Protein AF-0000000066641931 (afdb_homodimer)

Nearest PDB structures (foldseek):
  4ci8-assembly1_A  TM=5.176E-01  e=1.962E-10  Homo sapiens
  1gxr-assembly1_A  TM=7.920E-01  e=5.252E-05  Homo sapiens
  8evl-assembly3_C  TM=8.093E-01  e=8.143E-05  Schizosaccharomyces pombe
  5mwj-assembly1_B  TM=7.784E-01  e=2.575E-04  Homo sapiens
  8ro1-assembly1_E  TM=7.224E-01  e=3.386E-04  Caenorhabditis elegans

Radius of gyration: 16.1 Å; Cα contacts (8 Å, |Δi|>4): 721; chains: 2; bounding box: 39×44×34 Å

Organism: Homo sapiens (NCBI:txid9606)

Sequence (242 aa):
MLCAVDESNDHMLSVWDWAKETKVVDVKVPEDFGPVRTVAEGHGDTLYVGTTRNSILQGSVHTGFSLLVQGHVEELWGLATHPSRAQFVTCGQDKLVHLWSSDSHQPLWSRIIEDPARSAGMLCAVDESNDHMLSVWDWAKETKVVDVKVPEDFGPVRTVAEGHGDTLYVGTTRNSILQGSVHTGFSLLVQGHVEELWGLATHPSRAQFVTCGQDKLVHLWSSDSHQPLWSRIIEDPARSAG

Structure (mmCIF, N/CA/C/O backbone):
data_AF-0000000066641931-model_v1
#
loop_
_entity.id
_entity.type
_entity.pdbx_description
1 polymer 'EMAP like 2'
#
loop_
_atom_site.group_PDB
_atom_site.id
_atom_site.type_symbol
_atom_site.label_atom_id
_atom_site.label_alt_id
_atom_site.label_comp_id
_atom_site.label_asym_id
_atom_site.label_entity_id
_atom_site.label_seq_id
_atom_site.pdbx_PDB_ins_code
_atom_site.Cartn_x
_atom_site.Cartn_y
_atom_site.Cartn_z
_atom_site.occupancy
_atom_site.B_iso_or_equiv
_atom_site.auth_seq_id
_atom_site.auth_comp_id
_atom_site.auth_asym_id
_atom_site.auth_atom_id
_atom_site.pdbx_PDB_model_num
ATOM 1 N N . MET A 1 1 ? 4.902 11.086 -7.953 1 54.12 1 MET A N 1
ATOM 2 C CA . MET A 1 1 ? 5.566 11.227 -6.664 1 54.12 1 MET A CA 1
ATOM 3 C C . MET A 1 1 ? 5.41 9.961 -5.828 1 54.12 1 MET A C 1
ATOM 5 O O . MET A 1 1 ? 4.383 9.289 -5.902 1 54.12 1 MET A O 1
ATOM 9 N N . LEU A 1 2 ? 6.574 9.375 -5.371 1 63.22 2 LEU A N 1
ATOM 10 C CA . LEU A 1 2 ? 6.605 8.227 -4.477 1 63.22 2 LEU A CA 1
ATOM 11 C C . LEU A 1 2 ? 6.613 8.672 -3.018 1 63.22 2 LEU A C 1
ATOM 13 O O . LEU A 1 2 ? 7.242 9.672 -2.672 1 63.22 2 LEU A O 1
ATOM 17 N N . CYS A 1 3 ? 5.711 8.07 -2.254 1 67.62 3 CYS A N 1
ATOM 18 C CA . CYS A 1 3 ? 5.734 8.398 -0.831 1 67.62 3 CYS A CA 1
ATOM 19 C C . CYS A 1 3 ? 6.051 7.164 0.005 1 67.62 3 CYS A C 1
ATOM 21 O O . CYS A 1 3 ? 5.609 6.059 -0.316 1 67.62 3 CYS A O 1
ATOM 23 N N . ALA A 1 4 ? 7 7.27 0.822 1 72.06 4 ALA A N 1
ATOM 24 C CA . ALA A 1 4 ? 7.277 6.234 1.813 1 72.06 4 ALA A CA 1
ATOM 25 C C . ALA A 1 4 ? 7.082 6.762 3.23 1 72.06 4 ALA A C 1
ATOM 27 O O . ALA A 1 4 ? 7.277 7.953 3.486 1 72.06 4 ALA A O 1
ATOM 28 N N . VAL A 1 5 ? 6.547 5.965 4.082 1 70.56 5 VAL A N 1
ATOM 29 C CA . VAL A 1 5 ? 6.32 6.328 5.48 1 70.56 5 VAL A CA 1
ATOM 30 C C . VAL A 1 5 ? 7.395 5.688 6.359 1 70.56 5 VAL A C 1
ATOM 32 O O . VAL A 1 5 ? 7.676 4.492 6.23 1 70.56 5 VAL A O 1
ATOM 35 N N . ASP A 1 6 ? 8.086 6.594 7.074 1 64.44 6 ASP A N 1
ATOM 36 C CA . ASP A 1 6 ? 9.078 6.156 8.055 1 64.44 6 ASP A CA 1
ATOM 37 C C . ASP A 1 6 ? 8.43 5.867 9.406 1 64.44 6 ASP A C 1
ATOM 39 O O . ASP A 1 6 ? 7.453 6.516 9.781 1 64.44 6 ASP A O 1
ATOM 43 N N . GLU A 1 7 ? 8.602 4.605 9.859 1 58.78 7 GLU A N 1
ATOM 44 C CA . GLU A 1 7 ? 8.062 4.207 11.156 1 58.78 7 GLU A CA 1
ATOM 45 C C . GLU A 1 7 ? 8.641 5.059 12.281 1 58.78 7 GLU A C 1
ATOM 47 O O . GLU A 1 7 ? 8.312 4.859 13.453 1 58.78 7 GLU A O 1
ATOM 52 N N . SER A 1 8 ? 9.594 5.773 11.914 1 56.16 8 SER A N 1
ATOM 53 C CA . SER A 1 8 ? 9.969 6.539 13.094 1 56.16 8 SER A CA 1
ATOM 54 C C . SER A 1 8 ? 8.766 7.266 13.688 1 56.16 8 SER A C 1
ATOM 56 O O . SER A 1 8 ? 7.715 7.363 13.047 1 56.16 8 SER A O 1
ATOM 58 N N . ASN A 1 9 ? 8.711 7.422 15.039 1 55.75 9 ASN A N 1
ATOM 59 C CA . ASN A 1 9 ? 7.73 7.926 15.992 1 55.75 9 ASN A CA 1
ATOM 60 C C . ASN A 1 9 ? 6.902 9.062 15.398 1 55.75 9 ASN A C 1
ATOM 62 O O . ASN A 1 9 ? 5.996 9.578 16.047 1 55.75 9 ASN A O 1
ATOM 66 N N . ASP A 1 10 ? 7.004 9.742 14.297 1 61.69 10 ASP A N 1
ATOM 67 C CA . ASP A 1 10 ? 6.648 11.133 14.562 1 61.69 10 ASP A CA 1
ATOM 68 C C . ASP A 1 10 ? 5.711 11.68 13.492 1 61.69 10 ASP A C 1
ATOM 70 O O . ASP A 1 10 ? 5.395 12.867 13.477 1 61.69 10 ASP A O 1
ATOM 74 N N . HIS A 1 11 ? 5.07 10.938 12.672 1 78.81 11 HIS A N 1
ATOM 75 C CA . HIS A 1 11 ? 4.102 11.727 11.93 1 78.81 11 HIS A CA 1
ATOM 76 C C . HIS A 1 11 ? 4.719 12.305 10.656 1 78.81 11 HIS A C 1
ATOM 78 O O . HIS A 1 11 ? 4.305 13.367 10.18 1 78.81 11 HIS A O 1
ATOM 84 N N . MET A 1 12 ? 5.785 11.477 10.273 1 82.44 12 MET A N 1
ATOM 85 C CA . MET A 1 12 ? 6.496 12.023 9.125 1 82.44 12 MET A CA 1
ATOM 86 C C . MET A 1 12 ? 6.266 11.164 7.883 1 82.44 12 MET A C 1
ATOM 88 O O . MET A 1 12 ? 6.254 9.93 7.969 1 82.44 12 MET A O 1
ATOM 92 N N . LEU A 1 13 ? 6.098 11.844 6.801 1 86.25 13 LEU A N 1
ATOM 93 C CA . LEU A 1 13 ? 6.023 11.266 5.461 1 86.25 13 LEU A CA 1
ATOM 94 C C . LEU A 1 13 ? 7.184 11.75 4.594 1 86.25 13 LEU A C 1
ATOM 96 O O . LEU A 1 13 ? 7.426 12.953 4.492 1 86.25 13 LEU A O 1
ATOM 100 N N . SER A 1 14 ? 7.918 10.805 4.109 1 86 14 SER A N 1
ATOM 101 C CA . SER A 1 14 ? 8.969 11.156 3.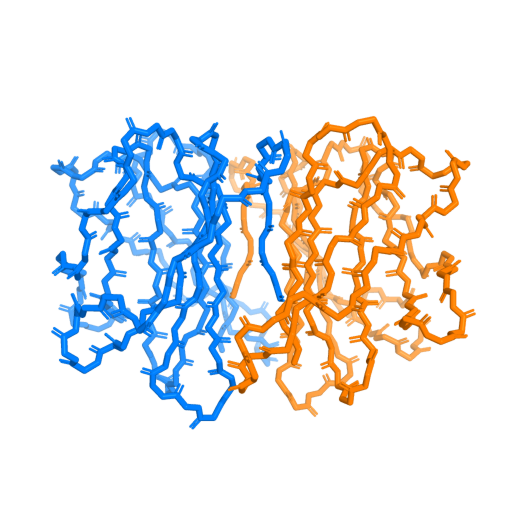16 1 86 14 SER A CA 1
ATOM 102 C C . SER A 1 14 ? 8.469 11.07 1.723 1 86 14 SER A C 1
ATOM 104 O O . SER A 1 14 ? 8 10.023 1.28 1 86 14 SER A O 1
ATOM 106 N N . VAL A 1 15 ? 8.57 12.164 0.999 1 84.31 15 VAL A N 1
ATOM 107 C CA . VAL A 1 15 ? 8.109 12.242 -0.383 1 84.31 15 VAL A CA 1
ATOM 108 C C . VAL A 1 15 ? 9.305 12.32 -1.326 1 84.31 15 VAL A C 1
ATOM 110 O O . VAL A 1 15 ? 10.211 13.125 -1.123 1 84.31 15 VAL A O 1
ATOM 113 N N . TRP 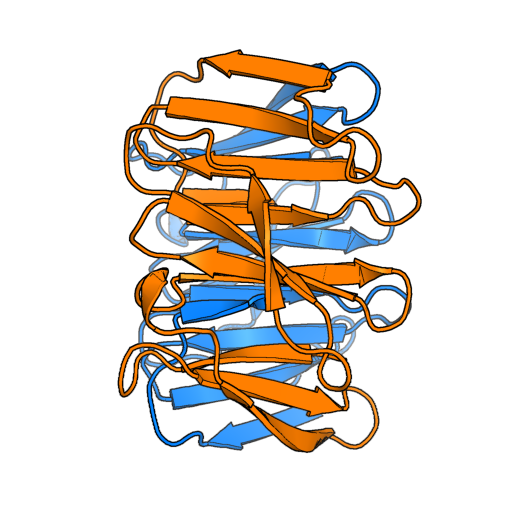A 1 16 ? 9.211 11.43 -2.281 1 82.25 16 TRP A N 1
ATOM 114 C CA . TRP A 1 16 ? 10.305 11.312 -3.234 1 82.25 16 TRP A CA 1
ATOM 115 C C . TRP A 1 16 ? 9.82 11.547 -4.66 1 82.25 16 TRP A C 1
ATOM 117 O O . TRP A 1 16 ? 8.688 11.203 -5 1 82.25 16 TRP A O 1
ATOM 127 N N . ASP A 1 17 ? 10.703 12.203 -5.445 1 77.25 17 ASP A N 1
ATOM 128 C CA . ASP A 1 17 ? 10.453 12.328 -6.879 1 77.25 17 ASP A CA 1
ATOM 129 C C . ASP A 1 17 ? 10.883 11.062 -7.621 1 77.25 17 ASP A C 1
ATOM 131 O O . ASP A 1 17 ? 12.07 10.727 -7.645 1 77.25 17 ASP A O 1
ATOM 135 N N . TRP A 1 18 ? 9.898 10.352 -8.242 1 72.69 18 TRP A N 1
ATOM 136 C CA . TRP A 1 18 ? 10.188 9.109 -8.953 1 72.69 18 TRP A CA 1
ATOM 137 C C . TRP A 1 18 ? 11.258 9.336 -10.023 1 72.69 18 TRP A C 1
ATOM 139 O O . TRP A 1 18 ? 12.125 8.484 -10.219 1 72.69 18 TRP A O 1
ATOM 149 N N . ALA A 1 19 ? 11.125 10.445 -10.648 1 70.38 19 ALA A N 1
ATOM 150 C CA . ALA A 1 19 ? 11.977 10.711 -11.805 1 70.38 19 ALA A CA 1
ATOM 151 C C . ALA A 1 19 ? 13.367 11.148 -11.367 1 70.38 19 ALA A C 1
ATOM 153 O O . ALA A 1 19 ? 14.367 10.742 -11.961 1 70.38 19 ALA A O 1
ATOM 154 N N . LYS A 1 20 ? 13.461 12.016 -10.328 1 72.12 20 LYS A N 1
ATOM 155 C CA . LYS A 1 20 ? 14.742 12.594 -9.945 1 72.12 20 LYS A CA 1
ATOM 156 C C . LYS A 1 20 ? 15.461 11.719 -8.93 1 72.12 20 LYS A C 1
ATOM 158 O O . LYS A 1 20 ? 16.641 11.93 -8.648 1 72.12 20 LYS A O 1
ATOM 163 N N . GLU A 1 21 ? 14.766 10.734 -8.523 1 67.56 21 GLU A N 1
ATOM 164 C CA . GLU A 1 21 ? 15.359 9.773 -7.594 1 67.56 21 GLU A CA 1
ATOM 165 C C . GLU A 1 21 ? 15.852 10.461 -6.324 1 67.56 21 GLU A C 1
ATOM 167 O O . GLU A 1 21 ? 16.906 10.125 -5.801 1 67.56 21 GLU A O 1
ATOM 172 N N . THR A 1 22 ? 15.297 11.57 -6.027 1 71.94 22 THR A N 1
ATOM 173 C CA . THR A 1 22 ? 15.672 12.32 -4.832 1 71.94 22 THR A CA 1
ATOM 174 C C . THR A 1 22 ? 14.461 12.578 -3.943 1 71.94 22 THR A C 1
ATOM 176 O O . THR A 1 22 ? 13.336 12.664 -4.434 1 71.94 22 THR A O 1
ATOM 179 N N . LYS A 1 23 ? 14.891 12.508 -2.654 1 75.62 23 LYS A N 1
ATOM 180 C CA . LYS A 1 23 ? 13.859 12.945 -1.71 1 75.62 23 LYS A CA 1
ATOM 181 C C . LYS A 1 23 ? 13.484 14.406 -1.946 1 75.62 23 LYS A C 1
ATOM 183 O O . LYS A 1 23 ? 14.359 15.266 -2.098 1 75.62 23 LYS A O 1
ATOM 188 N N . VAL A 1 24 ? 12.242 14.578 -2.082 1 73.5 24 VAL A N 1
ATOM 189 C CA . VAL A 1 24 ? 11.75 15.938 -2.307 1 73.5 24 VAL A CA 1
ATOM 190 C C . VAL A 1 24 ? 11.57 16.641 -0.966 1 73.5 24 VAL A C 1
ATOM 192 O O . VAL A 1 24 ? 12.109 17.734 -0.751 1 73.5 24 VAL A O 1
ATOM 195 N N . VAL A 1 25 ? 10.836 16 -0.068 1 81.06 25 VAL A N 1
ATOM 196 C CA . VAL A 1 25 ? 10.531 16.688 1.185 1 81.06 25 VAL A CA 1
ATOM 197 C C . VAL A 1 25 ? 10.031 15.672 2.215 1 81.06 25 VAL A C 1
ATOM 199 O O . VAL A 1 25 ? 9.555 14.594 1.855 1 81.06 25 VAL A O 1
ATOM 202 N N . ASP A 1 26 ? 10.203 16.062 3.516 1 84.88 26 ASP A N 1
ATOM 203 C CA . ASP A 1 26 ? 9.477 15.422 4.605 1 84.88 26 ASP A CA 1
ATOM 204 C C . ASP A 1 26 ? 8.258 16.25 5.012 1 84.88 26 ASP A C 1
ATOM 206 O O . ASP A 1 26 ? 8.359 17.469 5.184 1 84.88 26 ASP A O 1
ATOM 210 N N . VAL A 1 27 ? 7.211 15.555 5.07 1 85.75 27 VAL A N 1
ATOM 211 C CA . VAL A 1 27 ? 5.98 16.25 5.441 1 85.75 27 VAL A CA 1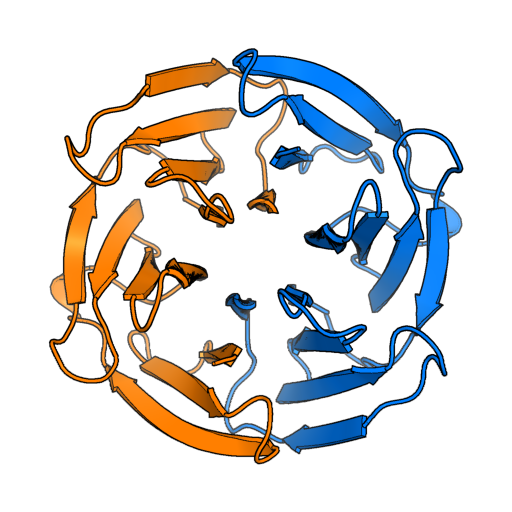
ATOM 212 C C . VAL A 1 27 ? 5.48 15.727 6.789 1 85.75 27 VAL A C 1
ATOM 214 O O . VAL A 1 27 ? 5.492 14.516 7.039 1 85.75 27 VAL A O 1
ATOM 217 N N . LYS A 1 28 ? 5.039 16.656 7.578 1 85.44 28 LYS A N 1
ATOM 218 C CA . LYS A 1 28 ? 4.473 16.281 8.875 1 85.44 28 LYS A CA 1
ATOM 219 C C . LYS A 1 28 ? 2.961 16.094 8.773 1 85.44 28 LYS A C 1
ATOM 221 O O . LYS A 1 28 ? 2.264 16.938 8.195 1 85.44 28 LYS A O 1
ATOM 226 N N . VAL A 1 29 ? 2.516 15.016 9.289 1 89 29 VAL A N 1
ATOM 227 C CA . VAL A 1 29 ? 1.085 14.781 9.445 1 89 29 VAL A CA 1
ATOM 228 C C . VAL A 1 29 ? 0.64 15.211 10.844 1 89 29 VAL A C 1
ATOM 230 O O . VAL A 1 29 ? 1.359 15.008 11.82 1 89 29 VAL A O 1
ATOM 233 N N . PRO A 1 30 ? -0.53 15.906 10.906 1 89.62 30 PRO A N 1
ATOM 234 C CA . PRO A 1 30 ? -0.979 16.391 12.219 1 89.62 30 PRO A CA 1
ATOM 235 C C . PRO A 1 30 ? -0.968 15.289 13.273 1 89.62 30 PRO A C 1
ATOM 237 O O . PRO A 1 30 ? -1.466 14.188 13.031 1 89.62 30 PRO A O 1
ATOM 240 N N . GLU A 1 31 ? -0.49 15.617 14.422 1 88.5 31 GLU A N 1
ATOM 241 C CA . GLU A 1 31 ? -0.256 14.656 15.492 1 88.5 31 GLU A CA 1
ATOM 242 C C . GLU A 1 31 ? -1.571 14.125 16.062 1 88.5 31 GLU A C 1
ATOM 244 O O . GLU A 1 31 ? -1.624 13.008 16.578 1 88.5 31 GLU A O 1
ATOM 249 N N . ASP A 1 32 ? -2.551 14.953 15.906 1 91.38 32 ASP A N 1
ATOM 250 C CA . ASP A 1 32 ? -3.832 14.617 16.516 1 91.38 32 ASP A CA 1
ATOM 251 C C . ASP A 1 32 ? -4.391 13.32 15.93 1 91.38 32 ASP A C 1
ATOM 253 O O . ASP A 1 32 ? -5.246 12.672 16.531 1 91.38 32 ASP A O 1
ATOM 257 N N . PHE A 1 33 ? -3.816 12.891 14.805 1 91 33 PHE A N 1
ATOM 258 C CA . PHE A 1 33 ? -4.406 11.742 14.133 1 91 33 PHE A CA 1
ATOM 259 C C . PHE A 1 33 ? -3.557 10.492 14.359 1 91 33 PHE A C 1
ATOM 261 O O . PHE A 1 33 ? -3.887 9.414 13.859 1 91 33 PHE A O 1
ATOM 268 N N . GLY A 1 34 ? -2.479 10.648 15.117 1 89.19 34 GLY A N 1
ATOM 269 C CA . GLY A 1 34 ? -1.605 9.523 15.391 1 89.19 34 GLY A CA 1
ATOM 270 C C . GLY A 1 34 ? -0.574 9.289 14.297 1 89.19 34 GLY A C 1
ATOM 271 O O . GLY A 1 34 ? -0.561 9.992 13.289 1 89.19 34 GLY A O 1
ATOM 272 N N . PRO A 1 35 ? 0.328 8.352 14.5 1 90.06 35 PRO A N 1
ATOM 273 C CA . PRO A 1 35 ? 1.386 8.047 13.531 1 90.06 35 PRO A CA 1
ATOM 274 C C . PRO A 1 35 ? 0.836 7.586 12.188 1 90.06 35 PRO A C 1
ATOM 276 O O . PRO A 1 35 ? -0.267 7.039 12.117 1 90.06 35 PRO A O 1
ATOM 279 N N . VAL A 1 36 ? 1.661 7.797 11.164 1 91.81 36 VAL A N 1
ATOM 280 C CA . VAL A 1 36 ? 1.331 7.348 9.812 1 91.81 36 VAL A CA 1
ATOM 281 C C . VAL A 1 36 ? 1.515 5.836 9.711 1 91.81 36 VAL A C 1
ATOM 283 O O . VAL A 1 36 ? 2.533 5.297 10.148 1 91.81 36 VAL A O 1
ATOM 286 N N . ARG A 1 37 ? 0.551 5.129 9.141 1 90.69 37 ARG A N 1
ATOM 287 C CA . ARG A 1 37 ? 0.647 3.686 8.953 1 90.69 37 ARG A CA 1
ATOM 288 C C . ARG A 1 37 ? 0.706 3.332 7.469 1 90.69 37 ARG A C 1
ATOM 290 O O . ARG A 1 37 ? 1.432 2.418 7.07 1 90.69 37 ARG A O 1
ATOM 297 N N . THR A 1 38 ? -0.118 3.963 6.656 1 92.38 38 THR A N 1
ATOM 298 C CA . THR A 1 38 ? -0.189 3.656 5.23 1 92.38 38 THR A CA 1
ATOM 299 C C . THR A 1 38 ? -0.3 4.938 4.406 1 92.38 38 THR A C 1
ATOM 301 O O . THR A 1 38 ? -0.77 5.961 4.906 1 92.38 38 THR A O 1
ATOM 304 N N . VAL A 1 39 ? 0.153 4.828 3.15 1 93.25 39 VAL A N 1
ATOM 305 C CA . VAL A 1 39 ? 0.068 5.957 2.229 1 93.25 39 VAL A CA 1
ATOM 306 C C . VAL A 1 39 ? -0.327 5.461 0.839 1 93.25 39 VAL A C 1
ATOM 308 O O . VAL A 1 39 ? 0.001 4.332 0.46 1 93.25 39 VAL A O 1
ATOM 311 N N . ALA A 1 40 ? -1.021 6.254 0.145 1 93.06 40 ALA A N 1
ATOM 312 C CA . ALA A 1 40 ? -1.372 6.012 -1.252 1 93.06 40 ALA A CA 1
ATOM 313 C C . ALA A 1 40 ? -1.411 7.316 -2.041 1 93.06 40 ALA A C 1
ATOM 315 O O . ALA A 1 40 ? -1.891 8.336 -1.543 1 93.06 40 ALA A O 1
ATOM 316 N N . GLU A 1 41 ? -0.952 7.219 -3.234 1 91.12 41 GLU A N 1
ATOM 317 C CA . GLU A 1 41 ? -1.007 8.383 -4.113 1 91.12 41 GLU A CA 1
ATOM 318 C C . GLU A 1 41 ? -2.373 8.508 -4.781 1 91.12 41 GLU A C 1
ATOM 320 O O . GLU A 1 41 ? -2.949 7.508 -5.223 1 91.12 41 GLU A O 1
ATOM 325 N N . GLY A 1 42 ? -2.818 9.742 -4.773 1 90.88 42 GLY A N 1
ATOM 326 C CA . GLY A 1 42 ? -4.027 10.055 -5.516 1 90.88 42 GLY A CA 1
ATOM 327 C C . GLY A 1 42 ? -3.758 10.742 -6.84 1 90.88 42 GLY A C 1
ATOM 328 O O . GLY A 1 42 ? -2.719 10.516 -7.465 1 90.88 42 GLY A O 1
ATOM 329 N N . HIS A 1 43 ? -4.699 11.43 -7.336 1 88.12 43 HIS A N 1
ATOM 330 C CA . HIS A 1 43 ? -4.551 12.164 -8.586 1 88.12 43 HIS A CA 1
ATOM 331 C C . HIS A 1 43 ? -3.777 13.461 -8.375 1 88.12 43 HIS A C 1
ATOM 333 O O . HIS A 1 43 ? -3.93 14.117 -7.348 1 88.12 43 HIS A O 1
ATOM 339 N N . GLY A 1 44 ? -2.992 13.773 -9.43 1 86.06 44 GLY A N 1
ATOM 340 C CA . GLY A 1 44 ? -2.203 14.992 -9.305 1 86.06 44 GLY A CA 1
ATOM 341 C C . GLY A 1 44 ? -1.226 14.953 -8.148 1 86.06 44 GLY A C 1
ATOM 342 O O . GLY A 1 44 ? -0.433 14.016 -8.023 1 86.06 44 GLY A O 1
ATOM 343 N N . ASP A 1 45 ? -1.381 15.977 -7.215 1 87 45 ASP A N 1
ATOM 344 C CA . ASP A 1 45 ? -0.457 16.062 -6.09 1 87 45 ASP A CA 1
ATOM 345 C C . ASP A 1 45 ? -1.119 15.578 -4.801 1 87 45 ASP A C 1
ATOM 347 O O . ASP A 1 45 ? -0.583 15.773 -3.709 1 87 45 ASP A O 1
ATOM 351 N N . THR A 1 46 ? -2.225 14.914 -4.957 1 92.06 46 THR A N 1
ATOM 352 C CA . THR A 1 46 ? -2.992 14.492 -3.789 1 92.06 46 THR A CA 1
ATOM 353 C C . THR A 1 46 ? -2.396 13.227 -3.18 1 92.06 46 THR A C 1
ATOM 355 O O . THR A 1 46 ? -1.998 12.312 -3.9 1 92.06 46 THR A O 1
ATOM 358 N N . LEU A 1 47 ? -2.314 13.203 -1.844 1 92.69 47 LEU A N 1
ATOM 359 C CA . LEU A 1 47 ? -1.88 12.047 -1.069 1 92.69 47 LEU A CA 1
ATOM 360 C C . LEU A 1 47 ? -2.941 11.641 -0.052 1 92.69 47 LEU A C 1
ATOM 362 O O . LEU A 1 47 ? -3.627 12.5 0.51 1 92.69 47 LEU A O 1
ATOM 366 N N . TYR A 1 48 ? -3.064 10.344 0.104 1 94.5 48 TYR A N 1
ATOM 367 C CA . TYR A 1 48 ? -3.896 9.781 1.164 1 94.5 48 TYR A CA 1
ATOM 368 C C . TYR A 1 48 ? -3.041 9.109 2.23 1 94.5 48 TYR A C 1
ATOM 370 O O . TYR A 1 48 ? -2.086 8.398 1.911 1 94.5 48 TYR A O 1
ATOM 378 N N . VAL A 1 49 ? -3.4 9.383 3.467 1 93.94 49 VAL A N 1
ATOM 379 C CA . VAL A 1 49 ? -2.637 8.836 4.582 1 93.94 49 VAL A CA 1
ATOM 380 C C . VAL A 1 49 ? -3.576 8.125 5.555 1 93.94 49 VAL A C 1
ATOM 382 O O . VAL A 1 49 ? -4.602 8.688 5.957 1 93.94 49 VAL A O 1
ATOM 385 N N . GLY A 1 50 ? -3.281 6.906 5.824 1 94.62 50 GLY A N 1
ATOM 386 C CA . GLY A 1 50 ? -3.916 6.203 6.926 1 94.62 50 GLY A CA 1
ATOM 387 C C . GLY A 1 50 ? -3.078 6.195 8.188 1 94.62 50 GLY A C 1
ATOM 388 O O . GLY A 1 50 ? -1.86 6.016 8.133 1 94.62 50 GLY A O 1
ATOM 389 N N . THR A 1 51 ? -3.762 6.398 9.328 1 93.25 51 THR A N 1
ATOM 390 C CA . THR A 1 51 ? -3.008 6.508 10.57 1 93.25 51 THR A CA 1
ATOM 391 C C . THR A 1 51 ? -3.354 5.359 11.516 1 93.25 51 THR A C 1
ATOM 393 O O . THR A 1 51 ? -4.262 4.574 11.234 1 93.25 51 THR A O 1
ATOM 396 N N . THR A 1 52 ? -2.621 5.262 12.648 1 91.81 52 THR A N 1
ATOM 397 C CA . THR A 1 52 ? -2.824 4.207 13.633 1 91.81 52 THR A CA 1
ATOM 398 C C . THR A 1 52 ? -4.09 4.465 14.453 1 91.81 52 THR A C 1
ATOM 400 O O . THR A 1 52 ? -4.562 3.582 15.172 1 91.81 52 THR A O 1
ATOM 403 N N . ARG A 1 53 ? -4.715 5.637 14.258 1 93 53 ARG A N 1
ATOM 404 C CA . ARG A 1 53 ? -5.984 5.934 14.914 1 93 53 ARG A CA 1
ATOM 405 C C . ARG A 1 53 ? -7.156 5.727 13.961 1 93 53 ARG A C 1
ATOM 407 O O . ARG A 1 53 ? -8.25 6.242 14.195 1 93 53 ARG A O 1
ATOM 414 N N . ASN A 1 54 ? -6.859 5.168 12.875 1 94.69 54 ASN A N 1
ATOM 415 C CA . ASN A 1 54 ? -7.84 4.75 11.883 1 94.69 54 ASN A CA 1
ATOM 416 C C . ASN A 1 54 ? -8.453 5.945 11.156 1 94.69 54 ASN A C 1
ATOM 418 O O . ASN A 1 54 ? -9.625 5.91 10.773 1 94.69 54 ASN A O 1
ATOM 422 N N . SER A 1 55 ? -7.664 7.008 11.047 1 95.44 55 SER A N 1
ATOM 423 C CA . SER A 1 55 ? -8.031 8.164 10.242 1 95.44 55 SER A CA 1
ATOM 424 C C . SER A 1 55 ? -7.477 8.047 8.828 1 95.44 55 SER A C 1
ATOM 426 O O . SER A 1 55 ? -6.348 7.594 8.633 1 95.44 55 SER A O 1
ATOM 428 N N . ILE A 1 56 ? -8.281 8.453 7.918 1 96.81 56 ILE A N 1
ATOM 429 C CA . ILE A 1 56 ? -7.797 8.672 6.559 1 96.81 56 ILE A CA 1
ATOM 430 C C . ILE A 1 56 ? -7.719 10.172 6.277 1 96.81 56 ILE A C 1
ATOM 432 O O . ILE A 1 56 ? -8.727 10.883 6.359 1 96.81 56 ILE A O 1
ATOM 436 N N . LEU A 1 57 ? -6.539 10.594 5.977 1 96.25 57 LEU A N 1
ATOM 437 C CA . LEU A 1 57 ? -6.281 12 5.684 1 96.25 57 LEU A CA 1
ATOM 438 C C . LEU A 1 57 ? -6.055 12.211 4.191 1 96.25 57 LEU A C 1
ATOM 440 O O . LEU A 1 57 ? -5.594 11.305 3.494 1 96.25 57 LEU A O 1
ATOM 444 N N . GLN A 1 58 ? -6.449 13.336 3.777 1 96.12 58 GLN A N 1
ATOM 445 C CA . GLN A 1 58 ? -6.156 13.781 2.42 1 96.12 58 GLN A CA 1
ATOM 446 C C . GLN A 1 58 ? -5.387 15.102 2.428 1 96.12 58 GLN A C 1
ATOM 448 O O . GLN A 1 58 ? -5.672 15.984 3.236 1 96.12 58 GLN A O 1
ATOM 453 N N . GLY A 1 59 ? -4.438 15.164 1.504 1 94.19 59 GLY A N 1
ATOM 454 C CA . GLY A 1 59 ? -3.652 16.391 1.404 1 94.19 59 GLY A CA 1
ATOM 455 C C . GLY A 1 59 ? -2.59 16.328 0.324 1 94.19 59 GLY A C 1
ATOM 456 O O . GLY A 1 59 ? -2.689 15.523 -0.609 1 94.19 59 GLY A O 1
ATOM 457 N N . SER A 1 60 ? -1.668 17.312 0.378 1 91.19 60 SER A N 1
ATOM 458 C CA . SER A 1 60 ? -0.494 17.391 -0.485 1 91.19 60 SER A CA 1
ATOM 459 C C . SER A 1 60 ? 0.716 17.922 0.271 1 91.19 60 SER A C 1
ATOM 461 O O . SER A 1 60 ? 0.598 18.344 1.425 1 91.19 60 SER A O 1
ATOM 463 N N . VAL A 1 61 ? 1.807 17.828 -0.409 1 85.69 61 VAL A N 1
ATOM 464 C CA . VAL A 1 61 ? 3.029 18.359 0.176 1 85.69 61 VAL A CA 1
ATOM 465 C C . VAL A 1 61 ? 2.883 19.875 0.388 1 85.69 61 VAL A C 1
ATOM 467 O O . VAL A 1 61 ? 3.502 20.438 1.289 1 85.69 61 VAL A O 1
ATOM 470 N N . HIS A 1 62 ? 1.893 20.5 -0.324 1 88.12 62 HIS A N 1
ATOM 471 C CA . HIS A 1 62 ? 1.792 21.953 -0.307 1 88.12 62 HIS A CA 1
ATOM 472 C C . HIS A 1 62 ? 0.635 22.406 0.573 1 88.12 62 HIS A C 1
ATOM 474 O O . HIS A 1 62 ? 0.664 23.516 1.111 1 88.12 62 HIS A O 1
ATOM 480 N N . THR A 1 63 ? -0.384 21.734 0.729 1 88.81 63 THR A N 1
ATOM 481 C CA . THR A 1 63 ? -1.602 22.234 1.362 1 88.81 63 THR A CA 1
ATOM 482 C C . THR A 1 63 ? -1.744 21.672 2.771 1 88.81 63 THR A C 1
ATOM 484 O O . THR A 1 63 ? -2.561 22.141 3.561 1 88.81 63 THR A O 1
ATOM 487 N N . GLY A 1 64 ? -0.952 20.641 3.109 1 90.31 64 GLY A N 1
ATOM 488 C CA . GLY A 1 64 ? -1.148 19.969 4.383 1 90.31 64 GLY A CA 1
ATOM 489 C C . GLY A 1 64 ? -2.209 18.875 4.324 1 90.31 64 GLY A C 1
ATOM 490 O O . GLY A 1 64 ? -2.791 18.625 3.266 1 90.31 64 GLY A O 1
ATOM 491 N N . PHE A 1 65 ? -2.463 18.266 5.555 1 94.31 65 PHE A N 1
ATOM 492 C CA . PHE A 1 65 ? -3.363 17.125 5.598 1 94.31 65 PHE A CA 1
ATOM 493 C C . PHE A 1 65 ? -4.559 17.406 6.5 1 94.31 65 PHE A C 1
ATOM 495 O O . PHE A 1 65 ? -4.414 18.031 7.555 1 94.31 65 PHE A O 1
ATOM 502 N N . SER A 1 66 ? -5.688 16.953 6.055 1 95.44 66 SER A N 1
ATOM 503 C CA . SER A 1 66 ? -6.922 17.078 6.824 1 95.44 66 SER A CA 1
ATOM 504 C C . SER A 1 66 ? -7.691 15.758 6.84 1 95.44 66 SER A C 1
ATOM 506 O O . SER A 1 66 ? -7.5 14.914 5.965 1 95.44 66 SER A O 1
ATOM 508 N N . LEU A 1 67 ? -8.547 15.656 7.75 1 96.38 67 LEU A N 1
ATOM 509 C CA . LEU A 1 67 ? -9.336 14.438 7.918 1 96.38 67 LEU A CA 1
ATOM 510 C C . LEU A 1 67 ? -10.328 14.273 6.777 1 96.38 67 LEU A C 1
ATOM 512 O O . LEU A 1 67 ? -11.094 15.195 6.473 1 96.38 67 LEU A O 1
ATOM 516 N N . LEU A 1 68 ? -10.273 13.172 6.156 1 96.38 68 LEU A N 1
ATOM 517 C CA . LEU A 1 68 ? -11.227 12.828 5.102 1 96.38 68 LEU A CA 1
ATOM 518 C C . LEU A 1 68 ? -12.328 11.922 5.633 1 96.38 68 LEU A C 1
ATOM 520 O O . LEU A 1 68 ? -13.516 12.219 5.465 1 96.38 68 LEU A O 1
ATOM 524 N N . VAL A 1 69 ? -11.898 10.773 6.215 1 95.62 69 VAL A N 1
ATOM 525 C CA . VAL A 1 69 ? -12.883 9.836 6.75 1 95.62 69 VAL A CA 1
ATOM 526 C C . VAL A 1 69 ? -12.289 9.102 7.957 1 95.62 69 VAL A C 1
ATOM 528 O O . VAL A 1 69 ? -11.07 8.93 8.047 1 95.62 69 VAL A O 1
ATOM 531 N N . GLN A 1 70 ? -13.164 8.758 8.906 1 91.88 70 GLN A N 1
ATOM 532 C CA . GLN A 1 70 ? -12.898 7.789 9.969 1 91.88 70 GLN A CA 1
ATOM 533 C C . GLN A 1 70 ? -13.953 6.684 9.969 1 91.88 70 GLN A C 1
ATOM 535 O O . GLN A 1 70 ? -15.086 6.898 10.391 1 91.88 70 GLN A O 1
ATOM 540 N N . GLY A 1 71 ? -13.602 5.551 9.422 1 85.31 71 GLY A N 1
ATOM 541 C CA . GLY A 1 71 ? -14.656 4.566 9.219 1 85.31 71 GLY A CA 1
ATOM 542 C C . GLY A 1 71 ? -14.328 3.211 9.812 1 85.31 71 GLY A C 1
ATOM 543 O O . GLY A 1 71 ? -15.203 2.355 9.945 1 85.31 71 GLY A O 1
ATOM 544 N N . HIS A 1 72 ? -13.141 2.893 10.117 1 93.44 72 HIS A N 1
ATOM 545 C CA . HIS A 1 72 ? -12.766 1.603 10.688 1 93.44 72 HIS A CA 1
ATOM 546 C C . HIS A 1 72 ? -12.812 1.636 12.211 1 93.44 72 HIS A C 1
ATOM 548 O O . HIS A 1 72 ? -12.484 2.654 12.828 1 93.44 72 HIS A O 1
ATOM 554 N N . VAL A 1 73 ? -13.188 0.538 12.812 1 93.75 73 VAL A N 1
ATOM 555 C CA . VAL A 1 73 ? -13.289 0.462 14.266 1 93.75 73 VAL A CA 1
ATOM 556 C C . VAL A 1 73 ? -12.047 -0.224 14.836 1 93.75 73 VAL A C 1
ATOM 558 O O . VAL A 1 73 ? -11.773 -0.123 16.031 1 93.75 73 VAL A O 1
ATOM 561 N N . GLU A 1 74 ? -11.383 -0.983 14.039 1 95.38 74 GLU A N 1
ATOM 562 C CA . GLU A 1 74 ? -10.094 -1.562 14.391 1 95.38 74 GLU A CA 1
ATOM 563 C C . GLU A 1 74 ? -8.992 -1.06 13.453 1 95.38 74 GLU A C 1
ATOM 565 O O . GLU A 1 74 ? -9.25 -0.256 12.555 1 95.38 74 GLU A O 1
ATOM 570 N N . GLU A 1 75 ? -7.801 -1.543 13.602 1 93.44 75 GLU A N 1
ATOM 571 C CA . GLU A 1 75 ? -6.621 -1.006 12.922 1 93.44 75 GLU A CA 1
ATOM 572 C C . GLU A 1 75 ? -6.809 -1.001 11.414 1 93.44 75 GLU A C 1
ATOM 574 O O . GLU A 1 75 ? -7.133 -2.031 10.812 1 93.44 75 GLU A O 1
ATOM 579 N N . LEU A 1 76 ? -6.527 0.14 10.852 1 94.06 76 LEU A N 1
ATOM 580 C CA . LEU A 1 76 ? -6.473 0.337 9.414 1 94.06 76 LEU A CA 1
ATOM 581 C C . LEU A 1 76 ? -5.09 -0.003 8.867 1 94.06 76 LEU A C 1
ATOM 583 O O . LEU A 1 76 ? -4.082 0.481 9.383 1 94.06 76 LEU A O 1
ATOM 587 N N . TRP A 1 77 ? -5.035 -0.839 7.746 1 91.44 77 TRP A N 1
ATOM 588 C CA . TRP A 1 77 ? -3.736 -1.224 7.211 1 91.44 77 TRP A CA 1
ATOM 589 C C . TRP A 1 77 ? -3.686 -1.011 5.699 1 91.44 77 TRP A C 1
ATOM 591 O O . TRP A 1 77 ? -2.643 -0.648 5.152 1 91.44 77 TRP A O 1
ATOM 601 N N . GLY A 1 78 ? -4.758 -1.304 5.023 1 93.44 78 GLY A N 1
ATOM 602 C CA . GLY A 1 78 ? -4.781 -1.204 3.574 1 93.44 78 GLY A CA 1
ATOM 603 C C . GLY A 1 78 ? -5.367 0.103 3.074 1 93.44 78 GLY A C 1
ATOM 604 O O . GLY A 1 78 ? -6.383 0.571 3.59 1 93.44 78 GLY A O 1
ATOM 605 N N . LEU A 1 79 ? -4.746 0.687 2.102 1 94.5 79 LEU A N 1
ATOM 606 C CA . LEU A 1 79 ? -5.168 1.925 1.458 1 94.5 79 LEU A CA 1
ATOM 607 C C . LEU A 1 79 ? -4.699 1.972 0.008 1 94.5 79 LEU A C 1
ATOM 609 O O . LEU A 1 79 ? -3.518 1.758 -0.272 1 94.5 79 LEU A O 1
ATOM 613 N N . ALA A 1 80 ? -5.617 2.193 -0.867 1 93.25 80 ALA A N 1
ATOM 614 C CA . ALA A 1 80 ? -5.281 2.334 -2.281 1 93.25 80 ALA A CA 1
ATOM 615 C C . ALA A 1 80 ? -6.273 3.246 -2.994 1 93.25 80 ALA A C 1
ATOM 617 O O . ALA A 1 80 ? -7.453 3.285 -2.641 1 93.25 80 ALA A O 1
ATOM 618 N N . THR A 1 81 ? -5.762 3.918 -3.99 1 92.44 81 THR A N 1
ATOM 619 C CA . THR A 1 81 ? -6.602 4.844 -4.738 1 92.44 81 THR A CA 1
ATOM 620 C C . THR A 1 81 ? -6.891 4.305 -6.137 1 92.44 81 THR A C 1
ATOM 622 O O . THR A 1 81 ? -6.066 3.592 -6.715 1 92.44 81 THR A O 1
ATOM 625 N N . HIS A 1 82 ? -8.07 4.637 -6.613 1 88.88 82 HIS A N 1
ATOM 626 C CA . HIS A 1 82 ? -8.383 4.309 -8 1 88.88 82 HIS A CA 1
ATOM 627 C C . HIS A 1 82 ? -7.566 5.172 -8.961 1 88.88 82 HIS A C 1
ATOM 629 O O . HIS A 1 82 ? -7.402 6.375 -8.734 1 88.88 82 HIS A O 1
ATOM 635 N N . PRO A 1 83 ? -7.148 4.602 -10.023 1 83.69 83 PRO A N 1
ATOM 636 C CA . PRO A 1 83 ? -6.246 5.344 -10.906 1 83.69 83 PRO A CA 1
ATOM 637 C C . PRO A 1 83 ? -6.949 6.477 -11.648 1 83.69 83 PRO A C 1
ATOM 639 O O . PRO A 1 83 ? -6.312 7.473 -12.008 1 83.69 83 PRO A O 1
ATOM 642 N N . SER A 1 84 ? -8.195 6.344 -11.883 1 86 84 SER A N 1
ATOM 643 C CA . SER A 1 84 ? -8.812 7.34 -12.75 1 86 84 SER A CA 1
ATOM 644 C C . SER A 1 84 ? -10.078 7.918 -12.117 1 86 84 SER A C 1
ATOM 646 O O . SER A 1 84 ? -10.609 8.93 -12.578 1 86 84 SER A O 1
ATOM 648 N N . ARG A 1 85 ? -10.609 7.277 -11.125 1 88.81 85 ARG A N 1
ATOM 649 C CA . ARG A 1 85 ? -11.82 7.75 -10.461 1 88.81 85 ARG A CA 1
ATOM 650 C C . ARG A 1 85 ? -11.508 8.344 -9.102 1 88.81 85 ARG A C 1
ATOM 652 O O . ARG A 1 85 ? -10.484 8.016 -8.492 1 88.81 85 ARG A O 1
ATOM 659 N N . ALA A 1 86 ? -12.367 9.219 -8.648 1 92.81 86 ALA A N 1
ATOM 660 C CA . ALA A 1 86 ? -12.227 9.828 -7.324 1 92.81 86 ALA A CA 1
ATOM 661 C C . ALA A 1 86 ? -12.695 8.883 -6.23 1 92.81 86 ALA A C 1
ATOM 663 O O . ALA A 1 86 ? -13.648 9.18 -5.504 1 92.81 86 ALA A O 1
ATOM 664 N N . GLN A 1 87 ? -12.039 7.727 -6.152 1 92.69 87 GLN A N 1
ATOM 665 C CA . GLN A 1 87 ? -12.383 6.672 -5.207 1 92.69 87 GLN A CA 1
ATOM 666 C C . GLN A 1 87 ? -11.125 6.094 -4.551 1 92.69 87 GLN A C 1
ATOM 668 O O . GLN A 1 87 ? -10.039 6.152 -5.121 1 92.69 87 GLN A O 1
ATOM 673 N N . PHE A 1 88 ? -11.258 5.562 -3.377 1 93.12 88 PHE A N 1
ATOM 674 C CA . PHE A 1 88 ? -10.188 4.84 -2.701 1 93.12 88 PHE A CA 1
ATOM 675 C C . PHE A 1 88 ? -10.75 3.717 -1.842 1 93.12 88 PHE A C 1
ATOM 677 O O . PHE A 1 88 ? -11.922 3.756 -1.447 1 93.12 88 PHE A O 1
ATOM 684 N N . VAL A 1 89 ? -9.922 2.764 -1.552 1 93.12 89 VAL A N 1
ATOM 685 C CA . VAL A 1 89 ? -10.336 1.597 -0.779 1 93.12 89 VAL A CA 1
ATOM 686 C C . VAL A 1 89 ? -9.523 1.52 0.511 1 93.12 89 VAL A C 1
ATOM 688 O O . VAL A 1 89 ? -8.344 1.887 0.533 1 93.12 89 VAL A O 1
ATOM 691 N N . THR A 1 90 ? -10.125 1.052 1.564 1 94.44 90 THR A N 1
ATOM 692 C CA . THR A 1 90 ? -9.453 0.794 2.832 1 94.44 90 THR A CA 1
ATOM 693 C C . THR A 1 90 ? -9.82 -0.584 3.371 1 94.44 90 THR A C 1
ATOM 695 O O . THR A 1 90 ? -10.898 -1.109 3.062 1 94.44 90 THR A O 1
ATOM 698 N N . CYS A 1 91 ? -8.977 -1.135 4.051 1 92.69 91 CYS A N 1
ATOM 699 C CA . CYS A 1 91 ? -9.219 -2.393 4.746 1 92.69 91 CYS A CA 1
ATOM 700 C C . CYS A 1 91 ? -8.383 -2.486 6.016 1 92.69 91 CYS A C 1
ATOM 702 O O . CYS A 1 91 ? -7.438 -1.714 6.203 1 92.69 91 CYS A O 1
ATOM 704 N N . GLY A 1 92 ? -8.82 -3.459 6.906 1 92.75 92 GLY A N 1
ATOM 705 C CA . GLY A 1 92 ? -8.078 -3.527 8.148 1 92.75 92 GLY A CA 1
ATOM 706 C C . GLY A 1 92 ? -8.406 -4.758 8.977 1 92.75 92 GLY A C 1
ATOM 707 O O . GLY A 1 92 ? -8.797 -5.793 8.43 1 92.75 92 GLY A O 1
ATOM 708 N N . GLN A 1 93 ? -8.102 -4.582 10.25 1 93.44 93 GLN A N 1
ATOM 709 C CA . GLN A 1 93 ? -8.219 -5.695 11.188 1 93.44 93 GLN A CA 1
ATOM 710 C C . GLN A 1 93 ? -9.68 -5.996 11.5 1 93.44 93 GLN A C 1
ATOM 712 O O . GLN A 1 93 ? -10.008 -7.086 11.977 1 93.44 93 GLN A O 1
ATOM 717 N N . ASP A 1 94 ? -10.578 -5.102 11.25 1 93.12 94 ASP A N 1
ATOM 718 C CA . ASP A 1 94 ? -12 -5.293 11.539 1 93.12 94 ASP A CA 1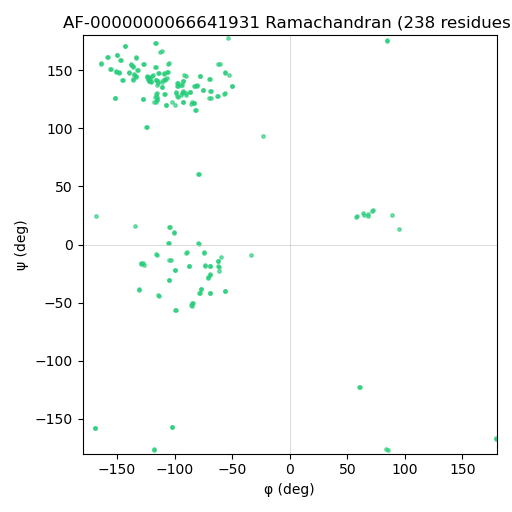
ATOM 719 C C . ASP A 1 94 ? -12.656 -6.16 10.469 1 93.12 94 ASP A C 1
ATOM 721 O O . ASP A 1 94 ? -13.867 -6.41 10.523 1 93.12 94 ASP A O 1
ATOM 725 N N . LYS A 1 95 ? -11.914 -6.613 9.484 1 90.06 95 LYS A N 1
ATOM 726 C CA . LYS A 1 95 ? -12.359 -7.492 8.406 1 90.06 95 LYS A CA 1
ATOM 727 C C . LYS A 1 95 ? -13.336 -6.781 7.48 1 90.06 95 LYS A C 1
ATOM 729 O O . LYS A 1 95 ? -14.188 -7.426 6.852 1 90.06 95 LYS A O 1
ATOM 734 N N . LEU A 1 96 ? -13.195 -5.461 7.441 1 91.31 96 LEU A N 1
ATOM 735 C CA . LEU A 1 96 ? -14.039 -4.68 6.539 1 91.31 96 LEU A CA 1
ATOM 736 C C . LEU A 1 96 ? -13.211 -4.113 5.387 1 91.31 96 LEU A C 1
ATOM 738 O O . LEU A 1 96 ? -12.078 -3.674 5.59 1 91.31 96 LEU A O 1
ATOM 742 N N . VAL A 1 97 ? -13.805 -4.121 4.23 1 90.75 97 VAL A N 1
ATOM 743 C CA . VAL A 1 97 ? -13.32 -3.375 3.076 1 90.75 97 VAL A CA 1
ATOM 744 C C . VAL A 1 97 ? -14.336 -2.301 2.693 1 90.75 97 VAL A C 1
ATOM 746 O O . VAL A 1 97 ? -15.523 -2.592 2.52 1 90.75 97 VAL A O 1
ATOM 749 N N . HIS A 1 98 ? -13.844 -1.07 2.645 1 93.12 98 HIS A N 1
ATOM 750 C CA . HIS A 1 98 ? -14.68 0.049 2.225 1 93.12 98 HIS A CA 1
ATOM 751 C C . HIS A 1 98 ? -14.172 0.665 0.928 1 93.12 98 HIS A C 1
ATOM 753 O O . HIS A 1 98 ? -12.969 0.924 0.79 1 93.12 98 HIS A O 1
ATOM 759 N N . LEU A 1 99 ? -15.102 0.825 -0.004 1 92 99 LEU A N 1
ATOM 760 C CA . LEU A 1 99 ? -14.852 1.743 -1.108 1 92 99 LEU A CA 1
ATOM 761 C C . LEU A 1 99 ? -15.492 3.102 -0.845 1 92 99 LEU A C 1
ATOM 763 O O . LEU A 1 99 ? -16.688 3.182 -0.551 1 92 99 LEU A O 1
ATOM 767 N N . TRP A 1 100 ? -14.617 4.094 -0.975 1 94.56 100 TRP A N 1
ATOM 768 C CA . TRP A 1 100 ? -15.078 5.434 -0.633 1 94.56 100 TRP A CA 1
ATOM 769 C C . TRP A 1 100 ? -15.125 6.324 -1.869 1 94.56 100 TRP A C 1
ATOM 771 O O . TRP A 1 100 ? -14.289 6.195 -2.768 1 94.56 100 TRP A O 1
ATOM 781 N N . SER A 1 101 ? -16.109 7.25 -1.841 1 94.25 101 SER A N 1
ATOM 782 C CA . SER A 1 101 ? -16.031 8.422 -2.711 1 94.25 101 SER A CA 1
ATOM 783 C C . SER A 1 101 ? -15.172 9.516 -2.09 1 94.25 101 SER A C 1
ATOM 785 O O . SER A 1 101 ? -15.438 9.953 -0.969 1 94.25 101 SER A O 1
ATOM 787 N N . SER A 1 102 ? -14.117 9.922 -2.803 1 94 102 SER A N 1
ATOM 788 C CA . SER A 1 102 ? -13.289 11 -2.271 1 94 102 SER A CA 1
ATOM 789 C C . SER A 1 102 ? -14.031 12.328 -2.281 1 94 102 SER A C 1
ATOM 791 O O . SER A 1 102 ? -13.695 13.242 -1.526 1 94 102 SER A O 1
ATOM 793 N N . ASP A 1 103 ? -15.047 12.391 -3.053 1 94.62 103 ASP A N 1
ATOM 794 C CA . ASP A 1 103 ? -15.82 13.617 -3.186 1 94.62 103 ASP A CA 1
ATOM 795 C C . ASP A 1 103 ? -16.859 13.734 -2.078 1 94.62 103 ASP A C 1
ATOM 797 O O . ASP A 1 103 ? -16.938 14.758 -1.393 1 94.62 103 ASP A O 1
ATOM 801 N N . SER A 1 104 ? -17.625 12.711 -1.885 1 95 104 SER A N 1
ATOM 802 C CA . SER A 1 104 ? -18.703 12.766 -0.907 1 95 104 SER A CA 1
ATOM 803 C C . SER A 1 104 ? -18.219 12.367 0.482 1 95 104 SER A C 1
ATOM 805 O O . SER A 1 104 ? -18.906 12.602 1.478 1 95 104 SER A O 1
ATOM 807 N N . HIS A 1 105 ? -17.078 11.68 0.544 1 94.56 105 HIS A N 1
ATOM 808 C CA . HIS A 1 105 ? -16.484 11.18 1.78 1 94.56 105 HIS A CA 1
ATOM 809 C C . HIS A 1 105 ? -17.375 10.133 2.436 1 94.56 105 HIS A C 1
ATOM 811 O O . HIS A 1 105 ? -17.422 10.031 3.664 1 94.56 105 HIS A O 1
ATOM 817 N N . GLN A 1 106 ? -18.156 9.508 1.582 1 94.88 106 GLN A N 1
ATOM 818 C CA . GLN A 1 106 ? -19.016 8.422 2.031 1 94.88 106 GLN A CA 1
ATOM 819 C C . GLN A 1 106 ? -18.625 7.098 1.376 1 94.88 106 GLN A C 1
ATOM 821 O O . GLN A 1 106 ? -18.078 7.082 0.274 1 94.88 106 GLN A O 1
ATOM 826 N N . PRO A 1 107 ? -18.938 6 2.109 1 93.44 107 PRO A N 1
ATOM 827 C CA . PRO A 1 107 ? -18.688 4.715 1.452 1 93.44 107 PRO A CA 1
ATOM 828 C C . PRO A 1 107 ? -19.625 4.461 0.277 1 93.44 107 PRO A C 1
ATOM 830 O O . PRO A 1 107 ? -20.828 4.766 0.359 1 93.44 107 PRO A O 1
ATOM 833 N N . LEU A 1 108 ? -19.047 4.078 -0.782 1 91.19 108 LEU A N 1
ATOM 834 C CA . LEU A 1 108 ? -19.844 3.617 -1.917 1 91.19 108 LEU A CA 1
ATOM 835 C C . LEU A 1 108 ? -20.359 2.201 -1.682 1 91.19 108 LEU A C 1
ATOM 837 O O . LEU A 1 108 ? -21.5 1.88 -2.039 1 91.19 108 LEU A O 1
ATOM 841 N N . TRP A 1 109 ? -19.516 1.357 -1.063 1 89.12 109 TRP A N 1
ATOM 842 C CA . TRP A 1 109 ? -19.922 0.046 -0.563 1 89.12 109 TRP A CA 1
ATOM 843 C C . TRP A 1 109 ? -18.969 -0.436 0.525 1 89.12 109 TRP A C 1
ATOM 845 O O . TRP A 1 109 ? -17.859 0.1 0.676 1 89.12 109 TRP A O 1
ATOM 855 N N . SER A 1 110 ? -19.469 -1.374 1.271 1 91.12 110 SER A N 1
ATOM 856 C CA . SER A 1 110 ? -18.703 -2.055 2.312 1 91.12 110 SER A CA 1
ATOM 857 C C . SER A 1 110 ? -18.938 -3.562 2.275 1 91.12 110 SER A C 1
ATOM 859 O O . SER A 1 110 ? -20.062 -4.012 2.053 1 91.12 110 SER A O 1
ATOM 861 N N . ARG A 1 111 ? -17.859 -4.199 2.529 1 87.62 111 ARG A N 1
ATOM 862 C CA . ARG A 1 111 ? -17.969 -5.652 2.553 1 87.62 111 ARG A CA 1
ATOM 863 C C . ARG A 1 111 ? -17.234 -6.234 3.76 1 87.62 111 ARG A C 1
ATOM 865 O O . ARG A 1 111 ? -16.156 -5.746 4.141 1 87.62 111 ARG A O 1
ATOM 872 N N . ILE A 1 112 ? -17.812 -7.32 4.266 1 88.62 112 ILE A N 1
ATOM 873 C CA . ILE A 1 112 ? -17.125 -8.102 5.297 1 88.62 112 ILE A CA 1
ATOM 874 C C . ILE A 1 112 ? -16.344 -9.234 4.648 1 88.62 112 ILE A C 1
ATOM 876 O O . ILE A 1 112 ? -16.875 -9.953 3.795 1 88.62 112 ILE A O 1
ATOM 880 N N . ILE A 1 113 ? -15.094 -9.344 5.02 1 85.25 113 ILE A N 1
ATOM 881 C CA . ILE A 1 113 ? -14.289 -10.438 4.492 1 85.25 113 ILE A CA 1
ATOM 882 C C . ILE A 1 113 ? -13.945 -11.414 5.613 1 85.25 113 ILE A C 1
ATOM 884 O O . ILE A 1 113 ? -14.203 -11.133 6.789 1 85.25 113 ILE A O 1
ATOM 888 N N . GLU A 1 114 ? -13.492 -12.539 5.285 1 82.19 114 GLU A N 1
ATOM 889 C CA . GLU A 1 114 ? -13.328 -13.641 6.227 1 82.19 114 GLU A CA 1
ATOM 890 C C . GLU A 1 114 ? -12.219 -13.344 7.23 1 82.19 114 GLU A C 1
ATOM 892 O O . GLU A 1 114 ? -12.352 -13.648 8.422 1 82.19 114 GLU A O 1
ATOM 897 N N . ASP A 1 115 ? -11.156 -12.797 6.77 1 85.69 115 ASP A N 1
ATOM 898 C CA . ASP A 1 115 ? -9.984 -12.547 7.594 1 85.69 115 ASP A CA 1
ATOM 899 C C . ASP A 1 115 ? -9.547 -11.086 7.5 1 85.69 115 ASP A C 1
ATOM 901 O O . ASP A 1 115 ? -9.859 -10.398 6.523 1 85.69 115 ASP A O 1
ATOM 905 N N . PRO A 1 116 ? -8.867 -10.664 8.539 1 88.25 116 PRO A N 1
ATOM 906 C CA . PRO A 1 116 ? -8.344 -9.297 8.461 1 88.25 116 PRO A CA 1
ATOM 907 C C . PRO A 1 116 ? -7.461 -9.078 7.23 1 88.25 116 PRO A C 1
ATOM 909 O O . PRO A 1 116 ? -6.766 -9.992 6.793 1 88.25 116 PRO A O 1
ATOM 912 N N . ALA A 1 117 ? -7.48 -7.871 6.719 1 89.19 117 ALA A N 1
ATOM 913 C CA . ALA A 1 117 ? -6.66 -7.508 5.566 1 89.19 117 ALA A CA 1
ATOM 914 C C . ALA A 1 117 ? -5.516 -6.586 5.98 1 89.19 117 ALA A C 1
ATOM 916 O O . ALA A 1 117 ? -5.699 -5.691 6.809 1 89.19 117 ALA A O 1
ATOM 917 N N . ARG A 1 118 ? -4.395 -6.797 5.355 1 88.31 118 ARG A N 1
ATOM 918 C CA . ARG A 1 118 ? -3.213 -6.055 5.777 1 88.31 118 ARG A CA 1
ATOM 919 C C . ARG A 1 118 ? -2.725 -5.129 4.668 1 88.31 118 ARG A C 1
ATOM 921 O O . ARG A 1 118 ? -1.807 -4.332 4.879 1 88.31 118 ARG A O 1
ATOM 928 N N . SER A 1 119 ? -3.271 -5.266 3.553 1 90.62 119 SER 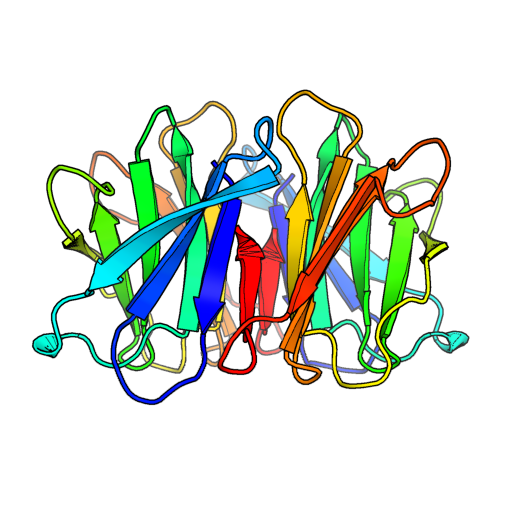A N 1
ATOM 929 C CA . SER A 1 119 ? -2.842 -4.441 2.428 1 90.62 119 SER A CA 1
ATOM 930 C C . SER A 1 119 ? -3.949 -4.301 1.39 1 90.62 119 SER A C 1
ATOM 932 O O . SER A 1 119 ? -4.805 -5.18 1.263 1 90.62 119 SER A O 1
ATOM 934 N N . ALA A 1 120 ? -3.887 -3.215 0.756 1 91.31 120 ALA A N 1
ATOM 935 C CA . ALA A 1 120 ? -4.707 -2.973 -0.428 1 91.31 120 ALA A CA 1
ATOM 936 C C . ALA A 1 120 ? -3.875 -2.379 -1.561 1 91.31 120 ALA A C 1
ATOM 938 O O . ALA A 1 120 ? -2.963 -1.587 -1.318 1 91.31 120 ALA A O 1
ATOM 939 N N . GLY A 1 121 ? -4.211 -2.758 -2.717 1 88.19 121 GLY A N 1
ATOM 940 C CA . GLY A 1 121 ? -3.479 -2.238 -3.861 1 88.19 121 GLY A CA 1
ATOM 941 C C . GLY A 1 121 ? -4.23 -2.385 -5.168 1 88.19 121 GLY A C 1
ATOM 942 O O . GLY A 1 121 ? -5.188 -3.156 -5.258 1 88.19 121 GLY A O 1
ATOM 943 N N . MET B 1 1 ? -8.898 -3.182 -10.906 1 54.5 1 MET B N 1
ATOM 944 C CA . MET B 1 1 ? -9.07 -4.281 -9.961 1 54.5 1 MET B CA 1
ATOM 945 C C . MET B 1 1 ? -8.43 -3.943 -8.617 1 54.5 1 MET B C 1
ATOM 947 O O . MET B 1 1 ? -7.414 -3.248 -8.562 1 54.5 1 MET B O 1
ATOM 951 N N . LEU B 1 2 ? -9.234 -4.031 -7.535 1 63.22 2 LEU B N 1
ATOM 952 C CA . LEU B 1 2 ? -8.766 -3.84 -6.164 1 63.22 2 LEU B CA 1
ATOM 953 C C . LEU B 1 2 ? -8.32 -5.164 -5.555 1 63.22 2 LEU B C 1
ATOM 955 O O . LEU B 1 2 ? -8.93 -6.203 -5.797 1 63.22 2 LEU B O 1
ATOM 959 N N . CYS B 1 3 ? -7.105 -5.129 -5.016 1 66.56 3 CYS B N 1
ATOM 960 C CA . CYS B 1 3 ? -6.668 -6.348 -4.34 1 66.56 3 CYS B CA 1
ATOM 961 C C . CYS B 1 3 ? -6.48 -6.105 -2.848 1 66.56 3 CYS B C 1
ATOM 963 O O . CYS B 1 3 ? -6.004 -5.043 -2.441 1 66.56 3 CYS B O 1
ATOM 965 N N . ALA B 1 4 ? -7.09 -6.887 -2.064 1 71.38 4 ALA B N 1
ATOM 966 C CA . ALA B 1 4 ? -6.84 -6.887 -0.626 1 71.38 4 ALA B CA 1
ATOM 967 C C . ALA B 1 4 ? -6.219 -8.211 -0.177 1 71.38 4 ALA B C 1
ATOM 969 O O . ALA B 1 4 ? -6.461 -9.25 -0.786 1 71.38 4 ALA B O 1
ATOM 970 N N . VAL B 1 5 ? -5.301 -8.148 0.702 1 70.25 5 VAL B N 1
ATOM 971 C CA . VAL B 1 5 ? -4.637 -9.328 1.247 1 70.25 5 VAL B CA 1
ATOM 972 C C . VAL B 1 5 ? -5.238 -9.68 2.605 1 70.25 5 VAL B C 1
ATOM 974 O O . VAL B 1 5 ? -5.379 -8.812 3.473 1 70.25 5 VAL B O 1
ATOM 977 N N . ASP B 1 6 ? -5.785 -10.914 2.629 1 63.75 6 ASP B N 1
ATOM 978 C CA . ASP B 1 6 ? -6.312 -11.469 3.873 1 63.75 6 ASP B CA 1
ATOM 979 C C . ASP B 1 6 ? -5.203 -12.125 4.695 1 63.75 6 ASP B C 1
ATOM 981 O O . ASP B 1 6 ? -4.27 -12.703 4.141 1 63.75 6 ASP B O 1
ATOM 985 N N . GLU B 1 7 ? -5.086 -11.594 5.934 1 58.31 7 GLU B N 1
ATOM 986 C CA . GLU B 1 7 ? -4.105 -12.188 6.836 1 58.31 7 GLU B CA 1
ATOM 987 C C . GLU B 1 7 ? -4.43 -13.656 7.113 1 58.31 7 GLU B C 1
ATOM 989 O O . GLU B 1 7 ? -3.643 -14.359 7.75 1 58.31 7 GLU B O 1
ATOM 994 N N . SER B 1 8 ? -5.758 -13.938 6.887 1 56.66 8 SER B N 1
ATOM 995 C CA . SER B 1 8 ? -5.957 -15.352 7.16 1 56.66 8 SER B CA 1
ATOM 996 C C . SER B 1 8 ? -4.98 -16.219 6.355 1 56.66 8 SER B C 1
ATOM 998 O O . SER B 1 8 ? -4.281 -15.711 5.477 1 56.66 8 SER B O 1
ATOM 1000 N N . ASN B 1 9 ? -4.898 -17.641 6.441 1 56.38 9 ASN B N 1
ATOM 1001 C CA . ASN B 1 9 ? -4.039 -18.766 6.117 1 56.38 9 ASN B CA 1
ATOM 1002 C C . ASN B 1 9 ? -3.074 -18.438 4.984 1 56.38 9 ASN B C 1
ATOM 1004 O O . ASN B 1 9 ? -3.502 -18.094 3.877 1 56.38 9 ASN B O 1
ATOM 1008 N N . ASP B 1 10 ? -1.856 -18 4.801 1 62.22 10 ASP B N 1
ATOM 1009 C CA . ASP B 1 10 ? -0.453 -17.656 4.598 1 62.22 10 ASP B CA 1
ATOM 1010 C C . ASP B 1 10 ? -0.138 -17.484 3.113 1 62.22 10 ASP B C 1
ATOM 1012 O O . ASP B 1 10 ? 1.027 -17.359 2.732 1 62.22 10 ASP B O 1
ATOM 1016 N N . HIS B 1 11 ? -1.407 -17.375 2.074 1 79.44 11 HIS B N 1
ATOM 1017 C CA . HIS B 1 11 ? -0.954 -17.375 0.688 1 79.44 11 HIS B CA 1
ATOM 1018 C C . HIS B 1 11 ? -2.086 -16.984 -0.259 1 79.44 11 HIS B C 1
ATOM 1020 O O . HIS B 1 11 ? -2.068 -17.344 -1.437 1 79.44 11 HIS B O 1
ATOM 1026 N N . MET B 1 12 ? -3.104 -16.172 0.428 1 82.75 12 MET B N 1
ATOM 1027 C CA . MET B 1 12 ? -4.262 -15.875 -0.408 1 82.75 12 MET B CA 1
ATOM 1028 C C . MET B 1 12 ? -4.379 -14.383 -0.661 1 82.75 12 MET B C 1
ATOM 1030 O O . MET B 1 12 ? -4.156 -13.57 0.243 1 82.75 12 MET B O 1
ATOM 1034 N N . LEU B 1 13 ? -4.762 -14.062 -1.871 1 86.19 13 LEU B N 1
ATOM 1035 C CA . LEU B 1 13 ? -5.094 -12.719 -2.33 1 86.19 13 LEU B CA 1
ATOM 1036 C C . LEU B 1 13 ? -6.547 -12.641 -2.783 1 86.19 13 LEU B C 1
ATOM 1038 O O . LEU B 1 13 ? -6.996 -13.469 -3.586 1 86.19 13 LEU B O 1
ATOM 1042 N N . SER B 1 14 ? -7.262 -11.758 -2.178 1 86.06 14 SER B N 1
ATOM 1043 C CA . SER B 1 14 ? -8.625 -11.516 -2.641 1 86.06 14 SER B CA 1
ATOM 1044 C C . SER B 1 14 ? -8.664 -10.383 -3.666 1 86.06 14 SER B C 1
ATOM 1046 O O . SER B 1 14 ? -8.242 -9.266 -3.381 1 86.06 14 SER B O 1
ATOM 1048 N N . VAL B 1 15 ? -9.18 -10.672 -4.836 1 84.56 15 VAL B N 1
ATOM 1049 C CA . VAL B 1 15 ? -9.266 -9.703 -5.922 1 84.56 15 VAL B CA 1
ATOM 1050 C C . VAL B 1 15 ? -10.719 -9.289 -6.129 1 84.56 15 VAL B C 1
ATOM 1052 O O . VAL B 1 15 ? -11.609 -10.141 -6.23 1 84.56 15 VAL B O 1
ATOM 1055 N N . TRP B 1 16 ? -10.836 -7.984 -6.148 1 82.25 16 TRP B N 1
ATOM 1056 C CA . TRP B 1 16 ? -12.172 -7.414 -6.27 1 82.25 16 TRP B CA 1
ATOM 1057 C C . TRP B 1 16 ? -12.273 -6.516 -7.5 1 82.25 16 TRP B C 1
ATOM 1059 O O . TRP B 1 16 ? -11.305 -5.855 -7.875 1 82.25 16 TRP B O 1
ATOM 1069 N N . ASP B 1 17 ? -13.477 -6.57 -8.133 1 77.31 17 ASP B N 1
ATOM 1070 C CA . ASP B 1 17 ? -13.781 -5.625 -9.203 1 77.31 17 ASP B CA 1
ATOM 1071 C C . ASP B 1 17 ? -14.258 -4.289 -8.641 1 77.31 17 ASP B C 1
ATOM 1073 O O . ASP B 1 17 ? -15.305 -4.219 -7.988 1 77.31 17 ASP B O 1
ATOM 1077 N N . TRP B 1 18 ? -13.469 -3.197 -8.891 1 72.69 18 TRP B N 1
ATOM 1078 C CA . TRP B 1 18 ? -13.797 -1.874 -8.367 1 72.69 18 TRP B CA 1
ATOM 1079 C C . TRP B 1 18 ? -15.195 -1.451 -8.812 1 72.69 18 TRP B C 1
ATOM 1081 O O . TRP B 1 18 ? -15.938 -0.841 -8.039 1 72.69 18 TRP B O 1
ATOM 1091 N N . ALA B 1 19 ? -15.461 -1.778 -10.023 1 70.44 19 ALA B N 1
ATOM 1092 C CA . ALA B 1 19 ? -16.688 -1.291 -10.641 1 70.44 19 ALA B CA 1
ATOM 1093 C C . ALA B 1 19 ? -17.891 -2.107 -10.172 1 70.44 19 ALA B C 1
ATOM 1095 O O . ALA B 1 19 ? -18.969 -1.554 -9.906 1 70.44 19 ALA B O 1
ATOM 1096 N N . LYS B 1 20 ? -17.75 -3.451 -10.07 1 72.62 20 LYS B N 1
ATOM 1097 C CA . LYS B 1 20 ? -18.891 -4.316 -9.773 1 72.62 20 LYS B CA 1
ATOM 1098 C C . LYS B 1 20 ? -19.062 -4.512 -8.273 1 72.62 20 LYS B C 1
ATOM 1100 O O . LYS B 1 20 ? -20.078 -5.031 -7.816 1 72.62 20 LYS B O 1
ATOM 1105 N N . GLU B 1 21 ? -18.109 -4.012 -7.582 1 68.12 21 GLU B N 1
ATOM 1106 C CA . GLU B 1 21 ? -18.172 -4.062 -6.125 1 68.12 21 GLU B CA 1
ATOM 1107 C C . GLU B 1 21 ? -18.281 -5.504 -5.633 1 68.12 21 GLU B C 1
ATOM 1109 O O . GLU B 1 21 ? -19.016 -5.789 -4.684 1 68.12 21 GLU B O 1
ATOM 1114 N N . THR B 1 22 ? -17.828 -6.402 -6.414 1 72.31 22 THR B N 1
ATOM 1115 C CA . THR B 1 22 ? -17.875 -7.816 -6.055 1 72.31 22 THR B CA 1
ATOM 1116 C C . THR B 1 22 ? -16.469 -8.422 -6.102 1 72.31 22 THR B C 1
ATOM 1118 O O . THR B 1 22 ? -15.617 -7.973 -6.871 1 72.31 22 THR B O 1
ATOM 1121 N N . LYS B 1 23 ? -16.391 -9.352 -5.113 1 76.44 23 LYS B N 1
ATOM 1122 C CA . LYS B 1 23 ? -15.18 -10.156 -5.191 1 76.44 23 LYS B CA 1
ATOM 1123 C C . LYS B 1 23 ? -15.141 -10.969 -6.484 1 76.44 23 LYS B C 1
ATOM 1125 O O . LYS B 1 23 ? -16.125 -11.602 -6.859 1 76.44 23 LYS B O 1
ATOM 1130 N N . VAL B 1 24 ? -14.047 -10.797 -7.125 1 74.5 24 VAL B N 1
ATOM 1131 C CA . VAL B 1 24 ? -13.883 -11.531 -8.383 1 74.5 24 VAL B CA 1
ATOM 1132 C C . VAL B 1 24 ? -13.336 -12.922 -8.094 1 74.5 24 VAL B C 1
ATOM 1134 O O . VAL B 1 24 ? -13.922 -13.922 -8.523 1 74.5 24 VAL B O 1
ATOM 1137 N N . VAL B 1 25 ? -12.242 -12.992 -7.352 1 81.12 25 VAL B N 1
ATOM 1138 C CA . VAL B 1 25 ? -11.609 -14.297 -7.152 1 81.12 25 VAL B CA 1
ATOM 1139 C C . VAL B 1 25 ? -10.633 -14.219 -5.984 1 81.12 25 VAL B C 1
ATOM 1141 O O . VAL B 1 25 ? -10.164 -13.133 -5.625 1 81.12 25 VAL B O 1
ATOM 1144 N N . ASP B 1 26 ? -10.383 -15.414 -5.371 1 84.69 26 ASP B N 1
ATOM 1145 C CA . ASP B 1 26 ? -9.227 -15.602 -4.508 1 84.69 26 ASP B CA 1
ATOM 1146 C C . ASP B 1 26 ? -8.086 -16.281 -5.258 1 84.69 26 ASP B C 1
ATOM 1148 O O . ASP B 1 26 ? -8.297 -17.281 -5.957 1 84.69 26 ASP B O 1
ATOM 1152 N N . VAL B 1 27 ? -6.973 -15.672 -5.105 1 85.75 27 VAL B N 1
ATOM 1153 C CA . VAL B 1 27 ? -5.812 -16.219 -5.793 1 85.75 27 VAL B CA 1
ATOM 1154 C C . VAL B 1 27 ? -4.789 -16.703 -4.766 1 85.75 27 VAL B C 1
ATOM 1156 O O . VAL B 1 27 ? -4.527 -16.031 -3.771 1 85.75 27 VAL B O 1
ATOM 1159 N N . LYS B 1 28 ? -4.262 -17.859 -5.078 1 85.31 28 LYS B N 1
ATOM 1160 C CA . LYS B 1 28 ? -3.221 -18.391 -4.207 1 85.31 28 LYS B CA 1
ATOM 1161 C C . LYS B 1 28 ? -1.832 -17.984 -4.688 1 85.31 28 LYS B C 1
ATOM 1163 O O . LYS B 1 28 ? -1.527 -18.062 -5.879 1 85.31 28 LYS B O 1
ATOM 1168 N N . VAL B 1 29 ? -1.065 -17.516 -3.789 1 88.88 29 VAL B N 1
ATOM 1169 C CA . VAL B 1 29 ? 0.345 -17.25 -4.047 1 88.88 29 VAL B CA 1
ATOM 1170 C C . VAL B 1 29 ? 1.186 -18.453 -3.633 1 88.88 29 VAL B C 1
ATOM 1172 O O . VAL B 1 29 ? 0.909 -19.094 -2.615 1 88.88 29 VAL B O 1
ATOM 1175 N N . PRO B 1 30 ? 2.168 -18.797 -4.492 1 89.44 30 PRO B N 1
ATOM 1176 C CA . PRO B 1 30 ? 2.975 -19.969 -4.164 1 89.44 30 PRO B CA 1
ATOM 1177 C C . PRO B 1 30 ? 3.52 -19.938 -2.736 1 89.44 30 PRO B C 1
ATOM 1179 O O . PRO B 1 30 ? 4.059 -18.906 -2.305 1 89.44 30 PRO B O 1
ATOM 1182 N N . GLU B 1 31 ? 3.438 -21.047 -2.092 1 88.38 31 GLU B N 1
ATOM 1183 C CA . GLU B 1 31 ? 3.75 -21.141 -0.67 1 88.38 31 GLU B CA 1
ATOM 1184 C C . GLU B 1 31 ? 5.246 -20.953 -0.421 1 88.38 31 GLU B C 1
ATOM 1186 O O . GLU B 1 31 ? 5.652 -20.531 0.662 1 88.38 31 GLU B O 1
ATOM 1191 N N . ASP B 1 32 ? 5.969 -21.266 -1.435 1 91.25 32 ASP B N 1
ATOM 1192 C CA . ASP B 1 32 ? 7.422 -21.25 -1.277 1 91.25 32 ASP B CA 1
ATOM 1193 C C . ASP B 1 3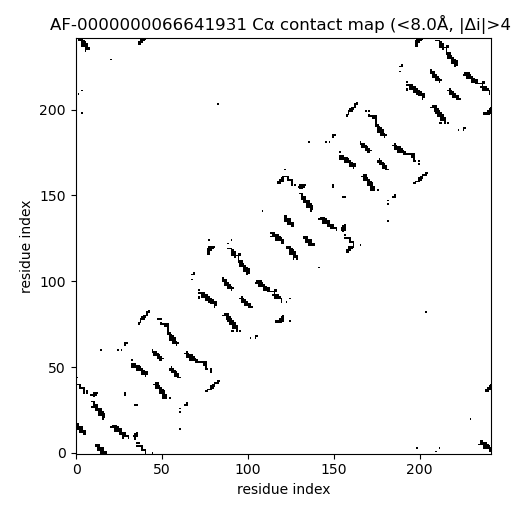2 ? 7.926 -19.859 -0.946 1 91.25 32 ASP B C 1
ATOM 1195 O O . ASP B 1 32 ? 9.031 -19.688 -0.417 1 91.25 32 ASP B O 1
ATOM 1199 N N . PHE B 1 33 ? 7.066 -18.859 -1.13 1 90.94 33 PHE B N 1
ATOM 1200 C CA . PHE B 1 33 ? 7.551 -17.5 -0.959 1 90.94 33 PHE B CA 1
ATOM 1201 C C . PHE B 1 33 ? 7.047 -16.906 0.351 1 90.94 33 PHE B C 1
ATOM 1203 O O . PHE B 1 33 ? 7.336 -15.75 0.669 1 90.94 33 PHE B O 1
ATOM 1210 N N . GLY B 1 34 ? 6.312 -17.703 1.102 1 89.06 34 GLY B N 1
ATOM 1211 C CA . GLY B 1 34 ? 5.777 -17.219 2.367 1 89.06 34 GLY B CA 1
ATOM 1212 C C . GLY B 1 34 ? 4.473 -16.469 2.219 1 89.06 34 GLY B C 1
ATOM 1213 O O . GLY B 1 34 ? 3.994 -16.266 1.102 1 89.06 34 GLY B O 1
ATOM 1214 N N . PRO B 1 35 ? 3.885 -16.078 3.314 1 90 35 PRO B N 1
ATOM 1215 C CA . PRO B 1 35 ? 2.607 -15.359 3.299 1 90 35 PRO B CA 1
ATOM 1216 C C . PRO B 1 35 ? 2.693 -14.016 2.578 1 90 35 PRO B C 1
ATOM 1218 O O . PRO B 1 35 ? 3.77 -13.414 2.51 1 90 35 PRO B O 1
ATOM 1221 N N . VAL B 1 36 ? 1.537 -13.578 2.088 1 91.81 36 VAL B N 1
ATOM 1222 C CA . VAL B 1 36 ? 1.422 -12.281 1.438 1 91.81 36 VAL B CA 1
ATOM 1223 C C . VAL B 1 36 ? 1.448 -11.172 2.486 1 91.81 36 VAL B C 1
ATOM 1225 O O . VAL B 1 36 ? 0.753 -11.258 3.502 1 91.81 36 VAL B O 1
ATOM 1228 N N . ARG B 1 37 ? 2.23 -10.133 2.279 1 90.56 37 ARG B N 1
ATOM 1229 C CA . ARG B 1 37 ? 2.293 -8.992 3.189 1 90.56 37 ARG B CA 1
ATOM 1230 C C . ARG B 1 37 ? 1.758 -7.73 2.525 1 90.56 37 ARG B C 1
ATOM 1232 O O . ARG B 1 37 ? 1.084 -6.926 3.168 1 90.56 37 ARG B O 1
ATOM 1239 N N . THR B 1 38 ? 2.143 -7.496 1.282 1 92.38 38 THR B N 1
ATOM 1240 C CA . THR B 1 38 ? 1.744 -6.285 0.578 1 92.38 38 THR B CA 1
ATOM 1241 C C . THR B 1 38 ? 1.344 -6.602 -0.86 1 92.38 38 THR B C 1
ATOM 1243 O O . THR B 1 38 ? 1.797 -7.594 -1.432 1 92.38 38 THR B O 1
ATOM 1246 N N . VAL B 1 39 ? 0.492 -5.719 -1.414 1 93.19 39 VAL B N 1
ATOM 1247 C CA . VAL B 1 39 ? 0.063 -5.859 -2.803 1 93.19 39 VAL B CA 1
ATOM 1248 C C . VAL B 1 39 ? 0.008 -4.484 -3.465 1 93.19 39 VAL B C 1
ATOM 1250 O O . VAL B 1 39 ? -0.248 -3.477 -2.801 1 93.19 39 VAL B O 1
ATOM 1253 N N . ALA B 1 40 ? 0.269 -4.457 -4.691 1 93 40 ALA B N 1
ATOM 1254 C CA . ALA B 1 40 ? 0.129 -3.264 -5.523 1 93 40 ALA B CA 1
ATOM 1255 C C . ALA B 1 40 ? -0.313 -3.627 -6.938 1 93 40 ALA B C 1
ATOM 1257 O O . ALA B 1 40 ? 0.155 -4.617 -7.504 1 93 40 ALA B O 1
ATOM 1258 N N . GLU B 1 41 ? -1.151 -2.814 -7.449 1 91.06 41 GLU B N 1
ATOM 1259 C CA . GLU B 1 41 ? -1.594 -3.018 -8.828 1 91.06 41 GLU B CA 1
ATOM 1260 C C . GLU B 1 41 ? -0.591 -2.436 -9.82 1 91.06 41 GLU B C 1
ATOM 1262 O O . GLU B 1 41 ? -0.067 -1.341 -9.609 1 91.06 41 GLU B O 1
ATOM 1267 N N . GLY B 1 42 ? -0.358 -3.238 -10.836 1 90.81 42 GLY B N 1
ATOM 1268 C CA . GLY B 1 42 ? 0.444 -2.76 -11.953 1 90.81 42 GLY B CA 1
ATOM 1269 C C . GLY B 1 42 ? -0.387 -2.369 -13.156 1 90.81 42 GLY B C 1
ATOM 1270 O O . GLY B 1 42 ? -1.529 -1.929 -13.016 1 90.81 42 GLY B O 1
ATOM 1271 N N . HIS B 1 43 ? 0.206 -2.371 -14.281 1 88 43 HIS B N 1
ATOM 1272 C CA . HIS B 1 43 ? -0.49 -2.043 -15.523 1 88 43 HIS B CA 1
ATOM 1273 C C . HIS B 1 43 ? -1.332 -3.217 -16 1 88 43 HIS B C 1
ATOM 1275 O O . HIS B 1 43 ? -0.925 -4.375 -15.875 1 88 43 HIS B O 1
ATOM 1281 N N . GLY B 1 44 ? -2.479 -2.828 -16.594 1 85.62 44 GLY B N 1
ATOM 1282 C CA . GLY B 1 44 ? -3.352 -3.887 -17.078 1 85.62 44 GLY B CA 1
ATOM 1283 C C . GLY B 1 44 ? -3.83 -4.816 -15.984 1 85.62 44 GLY B C 1
ATOM 1284 O O . GLY B 1 44 ? -4.367 -4.359 -14.969 1 85.62 44 GLY B O 1
ATOM 1285 N N . ASP B 1 45 ? -3.52 -6.148 -16.172 1 86.81 45 ASP B N 1
ATOM 1286 C CA . ASP B 1 45 ? -3.979 -7.129 -15.188 1 86.81 45 ASP B CA 1
ATOM 1287 C C . ASP B 1 45 ? -2.834 -7.582 -14.281 1 86.81 45 ASP B C 1
ATOM 1289 O O . ASP B 1 45 ? -2.965 -8.57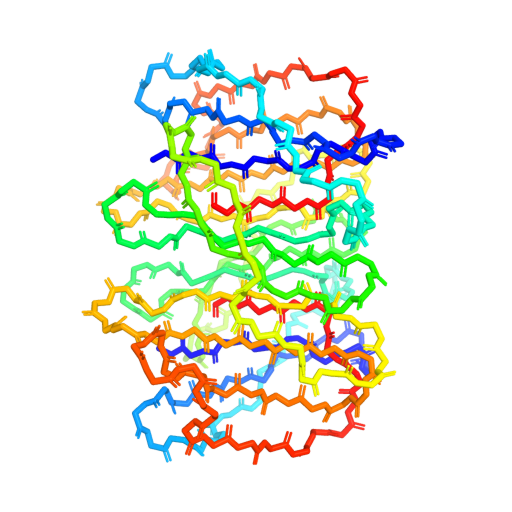 -13.555 1 86.81 45 ASP B O 1
ATOM 1293 N N . THR B 1 46 ? -1.765 -6.836 -14.32 1 91.94 46 THR B N 1
ATOM 1294 C CA . THR B 1 46 ? -0.575 -7.23 -13.578 1 91.94 46 THR B CA 1
ATOM 1295 C C . THR B 1 46 ? -0.711 -6.855 -12.102 1 91.94 46 THR B C 1
ATOM 1297 O O . THR B 1 46 ? -1.195 -5.77 -11.781 1 91.94 46 THR B O 1
ATOM 1300 N N . LEU B 1 47 ? -0.311 -7.785 -11.219 1 92.62 47 LEU B N 1
ATOM 1301 C CA . LEU B 1 47 ? -0.256 -7.57 -9.773 1 92.62 47 LEU B CA 1
ATOM 1302 C C . LEU B 1 47 ? 1.147 -7.828 -9.242 1 92.62 47 LEU B C 1
ATOM 1304 O O . LEU B 1 47 ? 1.846 -8.727 -9.727 1 92.62 47 LEU B O 1
ATOM 1308 N N . TYR B 1 48 ? 1.508 -7.004 -8.281 1 94.5 48 TYR B N 1
ATOM 1309 C CA . TYR B 1 48 ? 2.738 -7.215 -7.527 1 94.5 48 TYR B CA 1
ATOM 1310 C C . TYR B 1 48 ? 2.436 -7.609 -6.086 1 94.5 48 TYR B C 1
ATOM 1312 O O . TYR B 1 48 ? 1.547 -7.035 -5.453 1 94.5 48 TYR B O 1
ATOM 1320 N N . VAL B 1 49 ? 3.17 -8.602 -5.641 1 93.94 49 VAL B N 1
ATOM 1321 C CA . VAL B 1 49 ? 2.951 -9.109 -4.289 1 93.94 49 VAL B CA 1
ATOM 1322 C C . VAL B 1 49 ? 4.273 -9.141 -3.529 1 93.94 49 VAL B C 1
ATOM 1324 O O . VAL B 1 49 ? 5.273 -9.656 -4.031 1 93.94 49 VAL B O 1
ATOM 1327 N N . GLY B 1 50 ? 4.289 -8.508 -2.412 1 94.69 50 GLY B N 1
ATOM 1328 C CA . GLY B 1 50 ? 5.379 -8.68 -1.464 1 94.69 50 GLY B CA 1
ATOM 1329 C C . GLY B 1 50 ? 5.062 -9.68 -0.369 1 94.69 50 GLY B C 1
ATOM 1330 O O . GLY B 1 50 ? 3.951 -9.695 0.161 1 94.69 50 GLY B O 1
ATOM 1331 N N . THR B 1 51 ? 6.074 -10.5 -0.039 1 93.31 51 THR B N 1
ATOM 1332 C CA . THR B 1 51 ? 5.809 -11.555 0.931 1 93.31 51 THR B CA 1
ATOM 1333 C C . THR B 1 51 ? 6.645 -11.359 2.191 1 93.31 51 THR B C 1
ATOM 1335 O O . THR B 1 51 ? 7.504 -10.469 2.238 1 93.31 51 THR B O 1
ATOM 1338 N N . THR B 1 52 ? 6.387 -12.188 3.225 1 91.75 52 THR B N 1
ATOM 1339 C CA . THR B 1 52 ? 7.09 -12.102 4.5 1 91.75 52 THR B CA 1
ATOM 1340 C C . THR B 1 52 ? 8.508 -12.648 4.375 1 91.75 52 THR B C 1
ATOM 1342 O O . THR B 1 52 ? 9.336 -12.445 5.266 1 91.75 52 THR B O 1
ATOM 1345 N N . ARG B 1 53 ? 8.844 -13.234 3.221 1 93 53 ARG B N 1
ATOM 1346 C CA . ARG B 1 53 ? 10.203 -13.703 2.969 1 93 53 ARG B CA 1
ATOM 1347 C C . ARG B 1 53 ? 10.961 -12.711 2.096 1 93 53 ARG B C 1
ATOM 1349 O O . ARG B 1 53 ? 11.984 -13.062 1.494 1 93 53 ARG B O 1
ATOM 1356 N N . ASN B 1 54 ? 10.391 -11.617 1.926 1 94.81 54 ASN B N 1
ATOM 1357 C CA . ASN B 1 54 ? 11 -10.477 1.243 1 94.81 54 ASN B CA 1
ATOM 1358 C C . ASN B 1 54 ? 11.117 -10.719 -0.259 1 94.81 54 ASN B C 1
ATOM 1360 O O . ASN B 1 54 ? 12.055 -10.25 -0.896 1 94.81 54 ASN B O 1
ATOM 1364 N N . SER B 1 55 ? 10.195 -11.523 -0.777 1 95.5 55 SER B N 1
ATOM 1365 C CA . SER B 1 55 ? 10.062 -11.719 -2.217 1 95.5 55 SER B CA 1
ATOM 1366 C C . SER B 1 55 ? 9.055 -10.742 -2.818 1 95.5 55 SER B C 1
ATOM 1368 O O . SER B 1 55 ? 8.016 -10.461 -2.215 1 95.5 55 SER B O 1
ATOM 1370 N N . ILE B 1 56 ? 9.414 -10.273 -3.965 1 96.88 56 ILE B N 1
ATOM 1371 C CA . ILE B 1 56 ? 8.438 -9.57 -4.793 1 96.88 56 ILE B CA 1
ATOM 1372 C C . ILE B 1 56 ? 8.039 -10.445 -5.977 1 96.88 56 ILE B C 1
ATOM 1374 O O . ILE B 1 56 ? 8.883 -10.852 -6.777 1 96.88 56 ILE B O 1
ATOM 1378 N N . LEU B 1 57 ? 6.777 -10.719 -6.027 1 96.25 57 LEU B N 1
ATOM 1379 C CA . LEU B 1 57 ? 6.219 -11.547 -7.086 1 96.25 57 LEU B CA 1
ATOM 1380 C C . LEU B 1 57 ? 5.438 -10.695 -8.086 1 96.25 57 LEU B C 1
ATOM 1382 O O . LEU B 1 57 ? 4.902 -9.648 -7.727 1 96.25 57 LEU B O 1
ATOM 1386 N N . GLN B 1 58 ? 5.473 -11.141 -9.266 1 96.12 58 GLN B N 1
ATOM 1387 C CA . GLN B 1 58 ? 4.648 -10.562 -10.32 1 96.12 58 GLN B CA 1
ATOM 1388 C C . GLN B 1 58 ? 3.744 -11.617 -10.953 1 96.12 58 GLN B C 1
ATOM 1390 O O . GLN B 1 58 ? 4.16 -12.758 -11.156 1 96.12 58 GLN B O 1
ATOM 1395 N N . GLY B 1 59 ? 2.523 -11.164 -11.242 1 94.06 59 GLY B N 1
ATOM 1396 C CA . GLY B 1 59 ? 1.578 -12.07 -11.867 1 94.06 59 GLY B CA 1
ATOM 1397 C C . GLY B 1 59 ? 0.223 -11.445 -12.117 1 94.06 59 GLY B C 1
ATOM 1398 O O . GLY B 1 59 ? 0.104 -10.219 -12.18 1 94.06 59 GLY B O 1
ATOM 1399 N N . SER B 1 60 ? -0.746 -12.32 -12.438 1 91.19 60 SER B N 1
ATOM 1400 C CA . SER B 1 60 ? -2.146 -11.945 -12.609 1 91.19 60 SER B CA 1
ATOM 1401 C C . SER B 1 60 ? -3.076 -13.031 -12.078 1 91.19 60 SER B C 1
ATOM 1403 O O . SER B 1 60 ? -2.623 -14.109 -11.688 1 91.19 60 SER B O 1
ATOM 1405 N N . VAL B 1 61 ? -4.301 -12.656 -12.047 1 85.5 61 VAL B N 1
ATOM 1406 C CA . VAL B 1 61 ? -5.309 -13.625 -11.617 1 85.5 61 VAL B CA 1
ATOM 1407 C C . VAL B 1 61 ? -5.324 -14.812 -12.578 1 85.5 61 VAL B C 1
ATOM 1409 O O . VAL B 1 61 ? -5.648 -15.938 -12.18 1 85.5 61 VAL B O 1
ATOM 1412 N N . HIS B 1 62 ? -4.766 -14.625 -13.812 1 88.06 62 HIS B N 1
ATOM 1413 C CA . HIS B 1 62 ? -4.887 -15.648 -14.836 1 88.06 62 HIS B CA 1
ATOM 1414 C C . HIS B 1 62 ? -3.576 -16.406 -15.016 1 88.06 62 HIS B C 1
ATOM 1416 O O . HIS B 1 62 ? -3.578 -17.578 -15.43 1 88.06 62 HIS B O 1
ATOM 1422 N N . THR B 1 63 ? -2.479 -15.875 -14.828 1 88.56 63 THR B N 1
ATOM 1423 C CA . THR B 1 63 ? -1.203 -16.469 -15.195 1 88.56 63 THR B CA 1
ATOM 1424 C C . THR B 1 63 ? -0.484 -17.031 -13.969 1 88.56 63 THR B C 1
ATOM 1426 O O . THR B 1 63 ? 0.476 -17.797 -14.094 1 88.56 63 THR B O 1
ATOM 1429 N N . GLY B 1 64 ? -0.951 -16.672 -12.781 1 90.19 64 GLY B N 1
ATOM 1430 C CA . GLY B 1 64 ? -0.216 -17.031 -11.578 1 90.19 64 GLY B CA 1
ATOM 1431 C C . GLY B 1 64 ? 0.908 -16.062 -11.25 1 90.19 64 GLY B C 1
ATOM 1432 O O . GLY B 1 64 ? 1.111 -15.078 -11.953 1 90.19 64 GLY B O 1
ATOM 1433 N N . PHE B 1 65 ? 1.682 -16.438 -10.148 1 94.19 65 PHE B N 1
ATOM 1434 C CA . PHE B 1 65 ? 2.703 -15.516 -9.656 1 94.19 65 PHE B CA 1
ATOM 1435 C C . PHE B 1 65 ? 4.082 -16.156 -9.719 1 94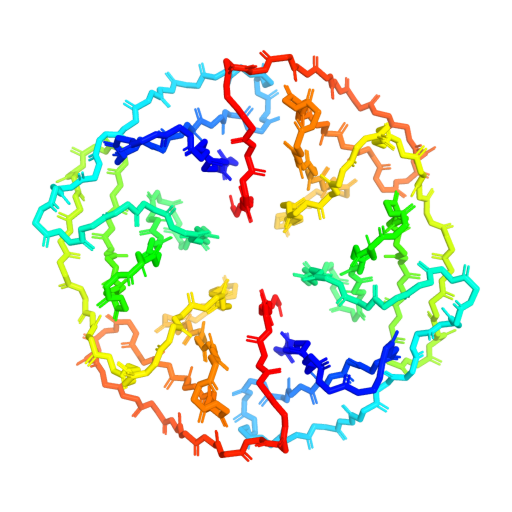.19 65 PHE B C 1
ATOM 1437 O O . PHE B 1 65 ? 4.234 -17.344 -9.422 1 94.19 65 PHE B O 1
ATOM 1444 N N . SER B 1 66 ? 5.047 -15.367 -10.102 1 95.38 66 SER B N 1
ATOM 1445 C CA . SER B 1 66 ? 6.441 -15.797 -10.141 1 95.38 66 SER B CA 1
ATOM 1446 C C . SER B 1 66 ? 7.359 -14.758 -9.5 1 95.38 66 SER B C 1
ATOM 1448 O O . SER B 1 66 ? 7 -13.586 -9.398 1 95.38 66 SER B O 1
ATOM 1450 N N . LEU B 1 67 ? 8.477 -15.195 -9.148 1 96.44 67 LEU B N 1
ATOM 1451 C CA . LEU B 1 67 ? 9.453 -14.336 -8.484 1 96.44 67 LEU B CA 1
ATOM 1452 C C . LEU B 1 67 ? 9.992 -13.281 -9.438 1 96.44 67 LEU B C 1
ATOM 1454 O O . LEU B 1 67 ? 10.438 -13.609 -10.539 1 96.44 67 LEU B O 1
ATOM 1458 N N . LEU B 1 68 ? 9.891 -12.086 -9.039 1 96.44 68 LEU B N 1
ATOM 1459 C CA . LEU B 1 68 ? 10.438 -10.969 -9.805 1 96.44 68 LEU B CA 1
ATOM 1460 C C . LEU B 1 68 ? 11.789 -10.531 -9.242 1 96.44 68 LEU B C 1
ATOM 1462 O O . LEU B 1 68 ? 12.773 -10.438 -9.969 1 96.44 68 LEU B O 1
ATOM 1466 N N . VAL B 1 69 ? 11.773 -10.188 -7.926 1 95.81 69 VAL B N 1
ATOM 1467 C CA . VAL B 1 69 ? 13.008 -9.742 -7.289 1 95.81 69 VAL B CA 1
ATOM 1468 C C . VAL B 1 69 ? 13.008 -10.148 -5.82 1 95.81 69 VAL B C 1
ATOM 1470 O O . VAL B 1 69 ? 11.953 -10.281 -5.203 1 95.81 69 VAL B O 1
ATOM 1473 N N . GLN B 1 70 ? 14.211 -10.438 -5.309 1 92.06 70 GLN B N 1
ATOM 1474 C CA . GLN B 1 70 ? 14.5 -10.523 -3.879 1 92.06 70 GLN B CA 1
ATOM 1475 C C . GLN B 1 70 ? 15.641 -9.586 -3.49 1 92.06 70 GLN B C 1
ATOM 1477 O O . GLN B 1 70 ? 16.797 -9.859 -3.783 1 92.06 70 GLN B O 1
ATOM 1482 N N . GLY B 1 71 ? 15.289 -8.453 -2.926 1 85.81 71 GLY B N 1
ATOM 1483 C CA . GLY B 1 71 ? 16.344 -7.461 -2.756 1 85.81 71 GLY B CA 1
ATOM 1484 C C . GLY B 1 71 ? 16.453 -6.961 -1.329 1 85.81 71 GLY B C 1
ATOM 1485 O O . GLY B 1 71 ? 17.438 -6.285 -0.983 1 85.81 71 GLY B O 1
ATOM 1486 N N . HIS B 1 72 ? 15.531 -7.152 -0.495 1 93.56 72 HIS B N 1
ATOM 1487 C CA . HIS B 1 72 ? 15.586 -6.691 0.888 1 93.56 72 HIS B CA 1
ATOM 1488 C C . HIS B 1 72 ? 16.172 -7.766 1.804 1 93.56 72 HIS B C 1
ATOM 1490 O O . HIS B 1 72 ? 15.914 -8.953 1.607 1 93.56 72 HIS B O 1
ATOM 1496 N N . VAL B 1 73 ? 16.906 -7.336 2.816 1 94 73 VAL B N 1
ATOM 1497 C CA . VAL B 1 73 ? 17.531 -8.273 3.74 1 94 73 VAL B CA 1
ATOM 1498 C C . VAL B 1 73 ? 16.688 -8.375 5.02 1 94 73 VAL B C 1
ATOM 1500 O O . VAL B 1 73 ? 16.859 -9.312 5.801 1 94 73 VAL B O 1
ATOM 1503 N N . GLU B 1 74 ? 15.906 -7.391 5.277 1 95.44 74 GLU B N 1
ATOM 1504 C CA . GLU B 1 74 ? 14.93 -7.418 6.363 1 95.44 74 GLU B CA 1
ATOM 1505 C C . GLU B 1 74 ? 13.508 -7.297 5.828 1 95.44 74 GLU B C 1
ATOM 1507 O O . GLU B 1 74 ? 13.297 -7.203 4.617 1 95.44 74 GLU B O 1
ATOM 1512 N N . GLU B 1 75 ? 12.547 -7.234 6.68 1 93.88 75 GLU B N 1
ATOM 1513 C CA . GLU B 1 75 ? 11.141 -7.324 6.312 1 93.88 75 GLU B CA 1
ATOM 1514 C C . GLU B 1 75 ? 10.758 -6.25 5.297 1 93.88 75 GLU B C 1
ATOM 1516 O O . GLU B 1 75 ? 11.008 -5.062 5.52 1 93.88 75 GLU B O 1
ATOM 1521 N N . LEU B 1 76 ? 10.133 -6.707 4.266 1 94.19 76 LEU B N 1
ATOM 1522 C CA . LEU B 1 76 ? 9.531 -5.852 3.244 1 94.19 76 LEU B CA 1
ATOM 1523 C C . LEU B 1 76 ? 8.117 -5.449 3.639 1 94.19 76 LEU B C 1
ATOM 1525 O O . LEU B 1 76 ? 7.297 -6.301 3.99 1 94.19 76 LEU B O 1
ATOM 1529 N N . TRP B 1 77 ? 7.785 -4.094 3.537 1 91.44 77 TRP B N 1
ATOM 1530 C CA . TRP B 1 77 ? 6.457 -3.648 3.939 1 91.44 77 TRP B CA 1
ATOM 1531 C C . TRP B 1 77 ? 5.832 -2.76 2.869 1 91.44 77 TRP B C 1
ATOM 1533 O O . TRP B 1 77 ? 4.617 -2.777 2.67 1 91.44 77 TRP B O 1
ATOM 1543 N N . GLY B 1 78 ? 6.633 -1.939 2.256 1 93.5 78 GLY B N 1
ATOM 1544 C CA . GLY B 1 78 ? 6.117 -1 1.273 1 93.5 78 GLY B CA 1
ATOM 1545 C C . GLY B 1 78 ? 6.27 -1.486 -0.155 1 93.5 78 GLY B C 1
ATOM 1546 O O . GLY B 1 78 ? 7.32 -2.018 -0.525 1 93.5 78 GLY B O 1
ATOM 1547 N N . LEU B 1 79 ? 5.258 -1.318 -0.947 1 94.56 79 LEU B N 1
ATOM 1548 C CA . LEU B 1 79 ? 5.223 -1.685 -2.359 1 94.56 79 LEU B CA 1
ATOM 1549 C C . LEU B 1 79 ? 4.262 -0.786 -3.129 1 94.56 79 LEU B C 1
ATOM 1551 O O . LEU B 1 79 ? 3.105 -0.625 -2.734 1 94.56 79 LEU B O 1
ATOM 1555 N N . ALA B 1 80 ? 4.766 -0.193 -4.16 1 93.31 80 ALA B N 1
ATOM 1556 C CA . ALA B 1 80 ? 3.928 0.638 -5.02 1 93.31 80 ALA B CA 1
ATOM 1557 C C . ALA B 1 80 ? 4.445 0.639 -6.453 1 93.31 80 ALA B C 1
ATOM 1559 O O . ALA B 1 80 ? 5.652 0.545 -6.688 1 93.31 80 ALA B O 1
ATOM 1560 N N . THR B 1 81 ? 3.508 0.771 -7.355 1 92.44 81 THR B N 1
ATOM 1561 C CA . THR B 1 81 ? 3.869 0.765 -8.773 1 92.44 81 THR B CA 1
ATOM 1562 C C . THR B 1 81 ? 3.709 2.156 -9.375 1 92.44 81 THR B C 1
ATOM 1564 O O . THR B 1 81 ? 2.854 2.932 -8.945 1 92.44 81 THR B O 1
ATOM 1567 N N . HIS B 1 82 ? 4.586 2.449 -10.328 1 88.94 82 HIS B N 1
ATOM 1568 C CA . HIS B 1 82 ? 4.418 3.688 -11.078 1 88.94 82 HIS B CA 1
ATOM 1569 C C . HIS B 1 82 ? 3.193 3.615 -11.984 1 88.94 82 HIS B C 1
ATOM 1571 O O . HIS B 1 82 ? 2.943 2.584 -12.617 1 88.94 82 HIS B O 1
ATOM 1577 N N . PRO B 1 83 ? 2.5 4.676 -12.102 1 83.75 83 PRO B N 1
ATOM 1578 C CA . PRO B 1 83 ? 1.239 4.617 -12.844 1 83.75 83 PRO B CA 1
ATOM 1579 C C . PRO B 1 83 ? 1.447 4.434 -14.352 1 83.75 83 PRO B C 1
ATOM 1581 O O . PRO B 1 83 ? 0.584 3.881 -15.031 1 83.75 83 PRO B O 1
ATOM 1584 N N . SER B 1 84 ? 2.547 4.906 -14.844 1 85.5 84 SER B N 1
ATOM 1585 C CA . SER B 1 84 ? 2.658 4.891 -16.297 1 85.5 84 SER B CA 1
ATOM 1586 C C . SER B 1 84 ? 3.963 4.242 -16.75 1 85.5 84 SER B C 1
ATOM 1588 O O . SER B 1 84 ? 4.133 3.934 -17.938 1 85.5 84 SER B O 1
ATOM 1590 N N . ARG B 1 85 ? 4.906 4.105 -15.898 1 89.06 85 ARG B N 1
ATOM 1591 C CA . ARG B 1 85 ? 6.188 3.504 -16.25 1 89.06 85 ARG B CA 1
ATOM 1592 C C . ARG B 1 85 ? 6.301 2.088 -15.695 1 89.06 85 ARG B C 1
ATOM 1594 O O . ARG B 1 85 ? 5.629 1.742 -14.719 1 89.06 85 ARG B O 1
ATOM 1601 N N . ALA B 1 86 ? 7.133 1.299 -16.312 1 93 86 ALA B N 1
ATOM 1602 C CA . ALA B 1 86 ? 7.383 -0.067 -15.859 1 93 86 ALA B CA 1
ATOM 1603 C C . ALA B 1 86 ? 8.352 -0.085 -14.68 1 93 86 ALA B C 1
ATOM 1605 O O . ALA B 1 86 ? 9.445 -0.65 -14.781 1 93 86 ALA B O 1
ATOM 1606 N N . GLN B 1 87 ? 7.938 0.567 -13.602 1 92.69 87 GLN B N 1
ATOM 1607 C CA . GLN B 1 87 ? 8.75 0.708 -12.398 1 92.69 87 GLN B CA 1
ATOM 1608 C C . GLN B 1 87 ? 7.922 0.467 -11.141 1 92.69 87 GLN B C 1
ATOM 1610 O O . GLN B 1 87 ? 6.703 0.654 -11.148 1 92.69 87 GLN B O 1
ATOM 1615 N N . PHE B 1 88 ? 8.555 0.034 -10.094 1 93.19 88 PHE B N 1
ATOM 1616 C CA . PHE B 1 88 ? 7.918 -0.09 -8.789 1 93.19 88 PHE B CA 1
ATOM 1617 C C . PHE B 1 88 ? 8.922 0.194 -7.672 1 93.19 88 PHE B C 1
ATOM 1619 O O . PHE B 1 88 ? 10.133 0.076 -7.871 1 93.19 88 PHE B O 1
ATOM 1626 N N . VAL B 1 89 ? 8.406 0.531 -6.535 1 93.25 89 VAL B N 1
ATOM 1627 C CA . VAL B 1 89 ? 9.234 0.884 -5.391 1 93.25 89 VAL B CA 1
ATOM 1628 C C . VAL B 1 89 ? 8.961 -0.076 -4.234 1 93.25 89 VAL B C 1
ATOM 1630 O O . VAL B 1 89 ? 7.828 -0.528 -4.051 1 93.25 89 VAL B O 1
ATOM 1633 N N . THR B 1 90 ? 9.969 -0.385 -3.477 1 94.44 90 THR B N 1
ATOM 1634 C CA . THR B 1 90 ? 9.844 -1.185 -2.264 1 94.44 90 THR B CA 1
ATOM 1635 C C . THR B 1 90 ? 10.586 -0.531 -1.104 1 94.44 90 THR B C 1
ATOM 1637 O O . THR B 1 90 ? 11.547 0.215 -1.317 1 94.44 90 THR B O 1
ATOM 1640 N N . CYS B 1 91 ? 10.133 -0.746 0.005 1 92.75 91 CYS B N 1
ATOM 1641 C CA . CYS B 1 91 ? 10.805 -0.307 1.224 1 92.75 91 CYS B CA 1
ATOM 1642 C C . CYS B 1 91 ? 10.5 -1.249 2.383 1 92.75 91 CYS B C 1
ATOM 1644 O O . CYS B 1 91 ? 9.578 -2.064 2.301 1 92.75 91 CYS B O 1
ATOM 1646 N N . GLY B 1 92 ? 11.375 -1.113 3.449 1 92.81 92 GLY B N 1
ATOM 1647 C CA . GLY B 1 92 ? 11.148 -2.041 4.547 1 92.81 92 GLY B CA 1
ATOM 1648 C C . GLY B 1 92 ? 11.938 -1.695 5.793 1 92.81 92 GLY B C 1
ATOM 1649 O O . GLY B 1 92 ? 12.258 -0.529 6.027 1 92.81 92 GLY B O 1
ATOM 1650 N N . GLN B 1 93 ? 12.086 -2.754 6.574 1 93.5 93 GLN B N 1
ATOM 1651 C CA . GLN B 1 93 ? 12.703 -2.6 7.891 1 93.5 93 GLN B CA 1
ATOM 1652 C C . GLN B 1 93 ? 14.203 -2.377 7.773 1 93.5 93 GLN B C 1
ATOM 1654 O O . GLN B 1 93 ? 14.844 -1.886 8.711 1 93.5 93 GLN B O 1
ATOM 1659 N N . ASP B 1 94 ? 14.812 -2.68 6.672 1 93.25 94 ASP B N 1
ATOM 1660 C CA . ASP B 1 94 ? 16.25 -2.52 6.477 1 93.25 94 ASP B CA 1
ATOM 1661 C C . ASP B 1 94 ? 16.594 -1.067 6.168 1 93.25 94 ASP B C 1
ATOM 1663 O O . ASP B 1 94 ? 17.766 -0.741 5.941 1 93.25 94 ASP B O 1
ATOM 1667 N N . LYS B 1 95 ? 15.617 -0.189 6.152 1 90.12 95 LYS B N 1
ATOM 1668 C CA . LYS B 1 95 ? 15.773 1.247 5.934 1 90.12 95 LYS B CA 1
ATOM 1669 C C . LYS B 1 95 ? 16.219 1.54 4.504 1 90.12 95 LYS B C 1
ATOM 1671 O O . LYS B 1 95 ? 16.859 2.562 4.25 1 90.12 95 LYS B O 1
ATOM 1676 N N . LEU B 1 96 ? 15.898 0.604 3.617 1 91.38 96 LEU B N 1
ATOM 1677 C CA . LEU B 1 96 ? 16.234 0.812 2.211 1 91.38 96 LEU B CA 1
ATOM 1678 C C . LEU B 1 96 ? 14.969 1.081 1.394 1 91.38 96 LEU B C 1
ATOM 1680 O O . LEU B 1 96 ? 13.93 0.457 1.624 1 91.38 96 LEU B O 1
ATOM 1684 N N . VAL B 1 97 ? 15.109 1.979 0.471 1 90.81 97 VAL B N 1
ATOM 1685 C CA . VAL B 1 97 ? 14.133 2.18 -0.595 1 90.81 97 VAL B CA 1
ATOM 1686 C C . VAL B 1 97 ? 14.766 1.844 -1.944 1 90.81 97 VAL B C 1
ATOM 1688 O O . VAL B 1 97 ? 15.836 2.35 -2.277 1 90.81 97 VAL B O 1
ATOM 1691 N N . HIS B 1 98 ? 14.109 0.936 -2.662 1 93.19 98 HIS B N 1
ATOM 1692 C CA . HIS B 1 98 ? 14.555 0.568 -4 1 93.19 98 HIS B CA 1
ATOM 1693 C C . HIS B 1 98 ? 13.523 0.952 -5.055 1 93.19 98 HIS B C 1
ATOM 1695 O O . HIS B 1 98 ? 12.328 0.67 -4.895 1 93.19 98 HIS B O 1
ATOM 1701 N N . LEU B 1 99 ? 14.016 1.626 -6.066 1 92.06 99 LEU B N 1
ATOM 1702 C CA . LEU B 1 99 ? 13.242 1.705 -7.305 1 92.06 99 LEU B CA 1
ATOM 1703 C C . LEU B 1 99 ? 13.727 0.666 -8.312 1 92.06 99 LEU B C 1
ATOM 1705 O O . LEU B 1 99 ? 14.922 0.594 -8.617 1 92.06 99 LEU B O 1
ATOM 1709 N N . TRP B 1 100 ? 12.719 -0.071 -8.781 1 94.75 100 TRP B N 1
ATOM 1710 C CA . TRP B 1 100 ? 13.07 -1.183 -9.656 1 94.75 100 TRP B CA 1
ATOM 1711 C C . TRP B 1 100 ? 12.531 -0.949 -11.07 1 94.75 100 TRP B C 1
ATOM 1713 O O . TRP B 1 100 ? 11.461 -0.363 -11.242 1 94.75 100 TRP B O 1
ATOM 1723 N N . SER B 1 101 ? 13.305 -1.468 -12.047 1 94.38 101 SER B N 1
ATOM 1724 C CA . SER B 1 101 ? 12.742 -1.701 -13.375 1 94.38 101 SER B CA 1
ATOM 1725 C C . SER B 1 101 ? 12 -3.035 -13.438 1 94.38 101 SER B C 1
ATOM 1727 O O . SER B 1 101 ? 12.578 -4.082 -13.133 1 94.38 101 SER B O 1
ATOM 1729 N N . SER B 1 102 ? 10.719 -2.99 -13.781 1 94.12 102 SER B N 1
ATOM 1730 C CA . SER B 1 102 ? 9.984 -4.242 -13.891 1 94.12 102 SER B CA 1
ATOM 1731 C C . SER B 1 102 ? 10.461 -5.062 -15.086 1 94.12 102 SER B C 1
ATOM 1733 O O . SER B 1 102 ? 10.266 -6.281 -15.125 1 94.12 102 SER B O 1
ATOM 1735 N N . ASP B 1 103 ? 11.117 -4.43 -15.977 1 94.81 103 ASP B N 1
ATOM 1736 C CA . ASP B 1 103 ? 11.586 -5.094 -17.188 1 94.81 103 ASP B CA 1
ATOM 1737 C C . ASP B 1 103 ? 12.93 -5.785 -16.953 1 94.81 103 ASP B C 1
ATOM 1739 O O . ASP B 1 103 ? 13.086 -6.969 -17.25 1 94.81 103 ASP B O 1
ATOM 1743 N N . SER B 1 104 ? 13.844 -5.062 -16.406 1 95.19 104 SER B N 1
ATOM 1744 C CA . SER B 1 104 ? 15.18 -5.617 -16.219 1 95.19 104 SER B CA 1
ATOM 1745 C C . SER B 1 104 ? 15.289 -6.367 -14.898 1 95.19 104 SER B C 1
ATOM 1747 O O . SER B 1 104 ? 16.25 -7.109 -14.68 1 95.19 104 SER B O 1
ATOM 1749 N N . HIS B 1 105 ? 14.367 -6.102 -13.977 1 94.81 105 HIS B N 1
ATOM 1750 C CA . HIS B 1 105 ? 14.344 -6.684 -12.641 1 94.81 105 HIS B CA 1
ATOM 1751 C C . HIS B 1 105 ? 15.562 -6.262 -11.836 1 94.81 105 HIS B C 1
ATOM 1753 O O . HIS B 1 105 ? 16.062 -7.031 -11.008 1 94.81 105 HIS B O 1
ATOM 1759 N N . GLN B 1 106 ? 16.062 -5.102 -12.195 1 95 106 GLN B N 1
ATOM 1760 C CA . GLN B 1 106 ? 17.188 -4.512 -11.477 1 95 106 GLN B CA 1
ATOM 1761 C C . GLN B 1 106 ? 16.797 -3.188 -10.828 1 95 106 GLN B C 1
ATOM 1763 O O . GLN B 1 106 ? 15.891 -2.498 -11.312 1 95 106 GLN B O 1
ATOM 1768 N N . PRO B 1 107 ? 17.516 -2.873 -9.727 1 93.56 107 PRO B N 1
ATOM 1769 C CA . PRO B 1 107 ? 17.234 -1.551 -9.156 1 93.56 107 PRO B CA 1
ATOM 1770 C C . PRO B 1 107 ? 17.719 -0.412 -10.055 1 93.56 107 PRO B C 1
ATOM 1772 O O . PRO B 1 107 ? 18.812 -0.499 -10.641 1 93.56 107 PRO B O 1
ATOM 1775 N N . LEU B 1 108 ? 16.875 0.494 -10.242 1 91.19 108 LEU B N 1
ATOM 1776 C CA . LEU B 1 108 ? 17.266 1.728 -10.914 1 91.19 108 LEU B CA 1
ATOM 1777 C C . LEU B 1 108 ? 18.047 2.643 -9.969 1 91.19 108 LEU B C 1
ATOM 1779 O O . LEU B 1 108 ? 19 3.293 -10.383 1 91.19 108 LEU B O 1
ATOM 1783 N N . TRP B 1 109 ? 17.625 2.666 -8.695 1 89.19 109 TRP B N 1
ATOM 1784 C CA . TRP B 1 109 ? 18.375 3.307 -7.617 1 89.19 109 TRP B CA 1
ATOM 1785 C C . TRP B 1 109 ? 17.969 2.744 -6.258 1 89.19 109 TRP B C 1
ATOM 1787 O O . TRP B 1 109 ? 16.922 2.084 -6.141 1 89.19 109 TRP B O 1
ATOM 1797 N N . SER B 1 110 ? 18.812 2.963 -5.32 1 91.25 110 SER B N 1
ATOM 1798 C CA . SER B 1 110 ? 18.594 2.605 -3.922 1 91.25 110 SER B CA 1
ATOM 1799 C C . SER B 1 110 ? 19.031 3.729 -2.986 1 91.25 110 SER B C 1
ATOM 1801 O O . SER B 1 110 ? 20.062 4.371 -3.217 1 91.25 110 SER B O 1
ATOM 1803 N N . ARG B 1 111 ? 18.234 3.842 -2.002 1 87.62 111 ARG B N 1
ATOM 1804 C CA . ARG B 1 111 ? 18.562 4.867 -1.013 1 87.62 111 ARG B CA 1
ATOM 1805 C C . ARG B 1 111 ? 18.406 4.324 0.405 1 87.62 111 ARG B C 1
ATOM 1807 O O . ARG B 1 111 ? 17.484 3.555 0.684 1 87.62 111 ARG B O 1
ATOM 1814 N N . ILE B 1 112 ? 19.266 4.836 1.268 1 88.62 112 ILE B N 1
ATOM 1815 C CA . ILE B 1 112 ? 19.141 4.566 2.695 1 88.62 112 ILE B CA 1
ATOM 1816 C C . ILE B 1 112 ? 18.359 5.699 3.359 1 88.62 112 ILE B C 1
ATOM 1818 O O . ILE B 1 112 ? 18.641 6.875 3.135 1 88.62 112 ILE B O 1
ATOM 1822 N N . ILE B 1 113 ? 17.344 5.324 4.094 1 85.31 113 ILE B N 1
ATOM 1823 C CA . ILE B 1 113 ? 16.594 6.34 4.812 1 85.31 113 ILE B CA 1
ATOM 1824 C C . ILE B 1 113 ? 16.828 6.195 6.312 1 85.31 113 ILE B C 1
ATOM 1826 O O . ILE B 1 113 ? 17.453 5.223 6.762 1 85.31 113 ILE B O 1
ATOM 1830 N N . GLU B 1 114 ? 16.469 7.152 7.078 1 82.19 114 GLU B N 1
ATOM 1831 C CA . GLU B 1 114 ? 16.828 7.246 8.492 1 82.19 114 GLU B CA 1
ATOM 1832 C C . GLU B 1 114 ? 16.125 6.172 9.312 1 82.19 114 GLU B C 1
ATOM 1834 O O . GLU B 1 114 ? 16.719 5.578 10.211 1 82.19 114 GLU B O 1
ATOM 1839 N N . ASP B 1 115 ? 14.891 5.945 9.031 1 85.62 115 ASP B N 1
ATOM 1840 C CA . ASP B 1 115 ? 14.062 5.008 9.789 1 85.62 115 ASP B CA 1
ATOM 1841 C C . ASP B 1 115 ? 13.414 3.979 8.875 1 85.62 115 ASP B C 1
ATOM 1843 O O . ASP B 1 115 ? 13.242 4.223 7.676 1 85.62 115 ASP B O 1
ATOM 1847 N N . PRO B 1 116 ? 13.094 2.848 9.461 1 88.44 116 PRO B N 1
ATOM 1848 C CA . PRO B 1 116 ? 12.383 1.861 8.648 1 88.44 116 PRO B CA 1
ATOM 1849 C C . PRO B 1 116 ? 11.094 2.42 8.047 1 88.44 116 PRO B C 1
ATOM 1851 O O . PRO B 1 116 ? 10.422 3.244 8.672 1 88.44 116 PRO B O 1
ATOM 1854 N N . ALA B 1 117 ? 10.758 1.948 6.875 1 89.19 117 ALA B N 1
ATOM 1855 C CA . ALA B 1 117 ? 9.531 2.361 6.199 1 89.19 117 ALA B CA 1
ATOM 1856 C C . ALA B 1 117 ? 8.484 1.25 6.238 1 89.19 117 ALA B C 1
ATOM 1858 O O . ALA B 1 117 ? 8.812 0.073 6.07 1 89.19 117 ALA B O 1
ATOM 1859 N N . ARG B 1 118 ? 7.258 1.669 6.391 1 88.38 118 ARG B N 1
ATOM 1860 C CA . ARG B 1 118 ? 6.207 0.673 6.57 1 88.38 118 ARG B CA 1
ATOM 1861 C C . ARG B 1 118 ? 5.211 0.713 5.418 1 88.38 118 ARG B C 1
ATOM 1863 O O . ARG B 1 118 ? 4.309 -0.125 5.34 1 88.38 118 ARG B O 1
ATOM 1870 N N . SER B 1 119 ? 5.348 1.66 4.605 1 90.69 119 SER B N 1
ATOM 1871 C CA . SER B 1 119 ? 4.418 1.79 3.484 1 90.69 119 SER B CA 1
ATOM 1872 C C . SER B 1 119 ? 5.043 2.574 2.336 1 90.69 119 SER B C 1
ATOM 1874 O O . SER B 1 119 ? 5.934 3.4 2.555 1 90.69 119 SER B O 1
ATOM 1876 N N . ALA B 1 120 ? 4.586 2.229 1.218 1 91.38 120 ALA B N 1
ATOM 1877 C CA . ALA B 1 120 ? 4.883 3 0.014 1 91.38 120 ALA B CA 1
ATOM 1878 C C . ALA B 1 120 ? 3.619 3.234 -0.812 1 91.38 120 ALA B C 1
ATOM 1880 O O . ALA B 1 120 ? 2.748 2.367 -0.883 1 91.38 120 ALA B O 1
ATOM 1881 N N . GLY B 1 121 ? 3.564 4.367 -1.398 1 88.38 121 GLY B N 1
ATOM 1882 C CA . GLY B 1 121 ? 2.4 4.68 -2.211 1 88.38 121 GLY B CA 1
ATOM 1883 C C . GLY B 1 121 ? 2.643 5.812 -3.189 1 88.38 121 GLY B C 1
ATOM 1884 O O . GLY B 1 121 ? 3.602 6.574 -3.041 1 88.38 121 GLY B O 1
#

Foldseek 3Di:
DDWDFDPPFFQWIWDDDPVVRDTDDIDHADPVQAGWADKEDDPDQKIWTAHQNQFIWIDGSPGHIDTLERDDPHGKAEWYYDHPAQWIWTFFQSQKIFIARSVVSDTPDMDGHDGGDHYDD/DDWDFDPPPKFWIWDDDPVVRDTDDIDGADPVQTGWQDKEDDPDQKIWTAHQNQFIWIDGSPGHIDTLDRDDPHGKAEWYYDHPAQWIWTFFQQQKIFIARSVVSDTPDMDGHDGGDHYDD

pLDDT: mean 87.33, std 9.59, range [54.12, 96.88]

Secondary structure (DSSP, 8-state):
-EEEEE-STT-EEEEEETTTTEEEEEEEPPGGG-SEEEEEE-STT-EEEEETTSEEEEEETTTEEEEEEE--SS-EEEEEE-SSSSEEEEEETTSEEEEEETTT-SEEEEEE-SS-EEEE-/-EEEEE-SSSSEEEEEETTTTEEEEEEEPPGGG-SEEEEEE-STT-EEEEETTSEEEEEETTTEEEEEEE--SS-EEEEEE-SSSSEEEEEETTSEEEEEETTT-SEEEEEE-SS-EEEE-

InterPro domains:
  IPR001680 WD40 repeat [PS50082] (69-110)
  IPR011047 Quinoprotein alcohol dehydrogenase-like superfamily [SSF50998] (9-112)
  IPR015943 WD40/YVTN repeat-like-containing domain superfamily [G3DSA:2.130.10.10] (1-28)
  IPR015943 WD40/YVTN repeat-like-containing domain superfamily [G3DSA:2.130.10.10] (29-74)
  IPR015943 WD40/YVTN repeat-like-containing domain superfamily [G3DSA:2.130.10.10] (75-120)
  IPR050630 WD repeat Echinoderm Microtubule-associated Protein-like [PTHR13720] (28-120)

Solvent-accessible surface area (backbone atoms only — not comparable to full-atom values): 12153 Å² total; per-residue (Å²): 109,40,33,36,31,34,60,50,87,68,12,42,34,40,32,27,34,70,86,74,72,36,77,68,47,77,40,73,46,64,68,92,43,41,41,63,47,28,36,23,48,48,69,88,70,34,35,35,36,31,11,70,67,20,32,31,28,41,29,30,95,85,79,42,66,43,84,56,46,73,81,56,92,38,53,46,43,12,40,26,48,46,93,85,52,70,33,35,37,38,25,9,60,66,17,40,38,35,35,30,30,66,80,79,55,40,70,76,46,74,44,79,51,95,33,29,22,52,17,25,33,108,40,34,38,30,35,66,44,86,52,25,40,35,41,32,26,34,70,88,75,71,35,79,71,48,77,40,74,45,62,64,91,45,40,28,64,49,27,34,21,48,48,69,88,71,34,36,36,36,32,12,69,66,21,32,31,29,40,28,30,95,84,77,43,66,43,85,57,45,72,82,58,92,37,52,49,43,13,40,28,49,46,93,85,51,69,34,36,37,38,24,9,59,67,17,40,38,36,35,29,30,67,80,78,55,40,69,76,47,73,44,79,49,96,39,30,24,51,17,26,33